Protein AF-A0A0D3KQH5-F1 (afdb_monomer)

Solvent-accessible surface area (backbone atoms only — not comparable to full-atom values): 11806 Å² total; per-residue (Å²): 108,71,68,59,53,52,50,52,51,50,53,52,53,49,37,68,74,67,71,54,71,98,57,67,69,65,76,70,53,76,80,79,70,91,82,74,77,85,66,92,71,79,57,84,46,68,64,61,52,48,53,51,50,53,49,52,54,52,50,53,54,52,50,55,53,49,52,52,52,54,51,52,51,52,50,52,51,52,60,66,69,58,70,75,60,70,65,55,62,55,47,52,54,54,52,49,53,52,50,52,65,49,41,45,71,68,35,33,89,77,53,48,91,54,20,68,62,54,40,49,54,52,40,52,55,54,53,51,50,48,56,52,48,56,52,62,75,42,56,69,78,80,38,66,58,67,60,56,51,51,51,50,51,52,50,52,53,47,54,52,48,50,56,51,49,52,54,51,50,53,52,49,53,53,48,49,64,67,44,48,64,56,54,54,52,52,50,52,52,52,50,52,52,55,51,53,52,56,58,56,69,73,75,116

Radius of gyration: 38.47 Å; Cα contacts (8 Å, |Δi|>4): 25; chains: 1; bounding box: 79×74×103 Å

Foldseek 3Di:
DVVVVVLVVVVVVCCVVVVDDPCVVVVVPPDPPPDDDDPVPVPPPVVVVVVVVVVVVVVVVVVVVVVVVVVVVVVVVVLVVPQDPPVVLVVLVVVLVVVLVCQLVVCCVPPPPCSVVVSVVVSCVSVVVSVVVVCVSVVCVVDVVVVVVVVVVVVVVVVVVVVVVVVVVVVVVVVCVVCVVVVVVVVVVVVVVVVVVVVVVVVD

Sequence (204 aa):
MAAAMVITLAMTYIQQTCGLPGDIWATWAPDRVDGDEPSSRVAFSPLVFLSGLVWTFIGQLLERHFQRLCGAMGACERIHRTPIPTAFTRHCSRFLMVWCNAMPFVLWPIVGTATPLAATFVAWAMLGTEDIGVQVEEPFDVLPLFQYCQGIAATCDGMVKDAHNDHITLSKDLEVERTGPQILVEDMGALEASFNMRNAAQKL

Nearest PDB structures (foldseek):
  6g6w-assembly1_B  TM=4.660E-01  e=4.267E+00  Bos taurus

pLDDT: mean 80.38, std 14.99, range [39.34, 96.06]

InterPro domains:
  IPR044669 Voltage-dependent anion channel-forming protein YneE/VCCN1/2-like [PF25539] (60-155)
  IPR044669 Voltage-dependent anion channel-forming protein YneE/VCCN1/2-like [PTHR33281] (64-167)

Structure (mmCIF, N/CA/C/O backbone):
data_AF-A0A0D3KQH5-F1
#
_entry.id   AF-A0A0D3KQH5-F1
#
loop_
_atom_site.group_PDB
_atom_site.id
_atom_site.type_symbol
_atom_site.label_atom_id
_atom_site.label_alt_id
_atom_site.label_comp_id
_atom_site.label_asym_id
_atom_site.label_entity_id
_atom_site.label_seq_id
_atom_site.pdbx_PDB_ins_code
_atom_site.Cartn_x
_atom_site.Cartn_y
_atom_site.Cartn_z
_atom_site.occupancy
_atom_site.B_iso_or_equiv
_atom_site.auth_seq_id
_atom_site.auth_comp_id
_atom_site.auth_asym_id
_atom_site.auth_atom_id
_atom_site.pdbx_PDB_model_num
ATOM 1 N N . MET A 1 1 ? 34.514 -23.735 -41.587 1.00 53.69 1 MET A N 1
ATOM 2 C CA . MET A 1 1 ? 33.826 -24.806 -40.827 1.00 53.69 1 MET A CA 1
ATOM 3 C C . MET A 1 1 ? 33.725 -24.481 -39.338 1.00 53.69 1 MET A C 1
ATOM 5 O O . MET A 1 1 ? 32.608 -24.436 -38.849 1.00 53.69 1 MET A O 1
ATOM 9 N N . ALA A 1 2 ? 34.818 -24.140 -38.641 1.00 58.25 2 ALA A N 1
ATOM 10 C CA . ALA A 1 2 ? 34.763 -23.747 -37.222 1.00 58.25 2 ALA A CA 1
ATOM 11 C C . ALA A 1 2 ? 33.845 -22.535 -36.936 1.00 58.25 2 ALA A C 1
ATOM 13 O O . ALA A 1 2 ? 33.017 -22.599 -36.039 1.00 58.25 2 ALA A O 1
ATOM 14 N N . ALA A 1 3 ? 33.913 -21.469 -37.747 1.00 57.62 3 ALA A N 1
ATOM 15 C CA . ALA A 1 3 ? 33.052 -20.291 -37.574 1.00 57.62 3 ALA A CA 1
ATOM 16 C C . ALA A 1 3 ? 31.552 -20.603 -37.744 1.00 57.62 3 ALA A C 1
ATOM 18 O O . ALA A 1 3 ? 30.735 -20.135 -36.963 1.00 57.62 3 ALA A O 1
ATOM 19 N N . ALA A 1 4 ? 31.196 -21.451 -38.716 1.00 60.78 4 ALA A N 1
ATOM 20 C CA . ALA A 1 4 ? 29.814 -21.883 -38.923 1.00 60.78 4 ALA A CA 1
ATOM 21 C C . ALA A 1 4 ? 29.301 -22.704 -37.729 1.00 60.78 4 ALA A C 1
ATOM 23 O O . ALA A 1 4 ? 28.201 -22.467 -37.254 1.00 60.78 4 ALA A O 1
ATOM 24 N N . MET A 1 5 ? 30.135 -23.596 -37.185 1.00 70.12 5 MET A N 1
ATOM 25 C CA . MET A 1 5 ? 29.796 -24.417 -36.021 1.00 70.12 5 MET A CA 1
ATOM 26 C C . MET A 1 5 ? 29.601 -23.580 -34.746 1.00 70.12 5 MET A C 1
ATOM 28 O O . MET A 1 5 ? 28.681 -23.848 -33.980 1.00 70.12 5 MET A O 1
ATOM 32 N N . VAL A 1 6 ? 30.409 -22.534 -34.538 1.00 72.94 6 VAL A N 1
ATOM 33 C CA . VAL A 1 6 ? 30.249 -21.601 -33.405 1.00 72.94 6 VAL A CA 1
ATOM 34 C C . VAL A 1 6 ? 28.960 -20.787 -33.530 1.00 72.94 6 VAL A C 1
ATOM 36 O O . VAL A 1 6 ? 28.259 -20.612 -32.538 1.00 72.94 6 VAL A O 1
ATOM 39 N N . ILE A 1 7 ? 28.609 -20.339 -34.739 1.00 69.56 7 ILE A N 1
ATOM 40 C CA . ILE A 1 7 ? 27.359 -19.606 -34.986 1.00 69.56 7 ILE A CA 1
ATOM 41 C C . ILE A 1 7 ? 26.153 -20.512 -34.726 1.00 69.56 7 ILE A C 1
ATOM 43 O O . ILE A 1 7 ? 25.242 -20.106 -34.010 1.00 69.56 7 ILE A O 1
ATOM 47 N N . THR A 1 8 ? 26.158 -21.753 -35.221 1.00 69.12 8 THR A N 1
ATOM 48 C CA . THR A 1 8 ? 25.052 -22.692 -34.978 1.00 69.12 8 THR A CA 1
ATOM 49 C C . THR A 1 8 ? 24.929 -23.047 -33.497 1.00 69.12 8 THR A C 1
ATOM 51 O O . THR A 1 8 ? 23.824 -23.037 -32.973 1.00 69.12 8 THR A O 1
ATOM 54 N N . LEU A 1 9 ? 26.040 -23.282 -32.786 1.00 75.06 9 LEU A N 1
ATOM 55 C CA . LEU A 1 9 ? 26.010 -23.545 -31.341 1.00 75.06 9 LEU A CA 1
ATOM 56 C C . LEU A 1 9 ? 25.510 -22.337 -30.538 1.00 75.06 9 LEU A C 1
ATOM 58 O O . LEU A 1 9 ? 24.742 -22.523 -29.597 1.00 75.06 9 LEU A O 1
ATOM 62 N N . ALA A 1 10 ? 25.887 -21.114 -30.922 1.00 71.38 10 ALA A N 1
ATOM 63 C CA . ALA A 1 10 ? 25.355 -19.899 -30.315 1.00 71.38 10 ALA A CA 1
ATOM 64 C C . ALA A 1 10 ? 23.846 -19.762 -30.578 1.00 71.38 10 ALA A C 1
ATOM 66 O O . ALA A 1 10 ? 23.090 -19.534 -29.636 1.00 71.38 10 ALA A O 1
ATOM 67 N N . MET A 1 11 ? 23.390 -19.978 -31.820 1.00 68.75 11 MET A N 1
ATOM 68 C CA . MET A 1 11 ? 21.962 -19.950 -32.173 1.00 68.75 11 MET A CA 1
ATOM 69 C C . MET A 1 11 ? 21.155 -20.971 -31.368 1.00 68.75 11 MET A C 1
ATOM 71 O O . MET A 1 11 ? 20.129 -20.606 -30.796 1.00 68.75 11 MET A O 1
ATOM 75 N N . THR A 1 12 ? 21.636 -22.213 -31.254 1.00 68.38 12 THR A N 1
ATOM 76 C CA . THR A 1 12 ? 20.960 -23.257 -30.470 1.00 68.38 12 THR A CA 1
ATOM 77 C C . THR A 1 12 ? 20.965 -22.925 -28.976 1.00 68.38 12 THR A C 1
ATOM 79 O O . THR A 1 12 ? 19.937 -23.071 -28.319 1.00 68.38 12 THR A O 1
ATOM 82 N N . TYR A 1 13 ? 22.079 -22.412 -28.437 1.00 74.12 13 TYR A N 1
ATOM 83 C CA . TYR A 1 13 ? 22.188 -22.003 -27.030 1.00 74.12 13 TYR A CA 1
ATOM 84 C C . TYR A 1 13 ? 21.205 -20.877 -26.671 1.00 74.12 13 TYR A C 1
ATOM 86 O O . TYR A 1 13 ? 20.582 -20.899 -25.606 1.00 74.12 13 TYR A O 1
ATOM 94 N N . ILE A 1 14 ? 21.012 -19.925 -27.585 1.00 64.94 14 ILE A N 1
ATOM 95 C CA . ILE A 1 14 ? 20.052 -18.826 -27.442 1.00 64.94 14 ILE A CA 1
ATOM 96 C C . ILE A 1 14 ? 18.615 -19.337 -27.560 1.00 64.94 14 ILE A C 1
ATOM 98 O O . ILE A 1 14 ? 17.785 -19.016 -26.715 1.00 64.94 14 ILE A O 1
ATOM 102 N N . GLN A 1 15 ? 18.315 -20.216 -28.520 1.00 65.94 15 GLN A N 1
ATOM 103 C CA . GLN A 1 15 ? 16.996 -20.857 -28.615 1.00 65.94 15 GLN A CA 1
ATOM 104 C C . GLN A 1 15 ? 16.598 -21.555 -27.307 1.00 65.94 15 GLN A C 1
ATOM 106 O O . GLN A 1 15 ? 15.456 -21.442 -26.859 1.00 65.94 15 GLN A O 1
ATOM 111 N N . GLN A 1 16 ? 17.560 -22.212 -26.658 1.00 69.12 16 GLN A N 1
ATOM 112 C CA . GLN A 1 16 ? 17.343 -22.971 -25.429 1.00 69.12 16 GLN A CA 1
ATOM 113 C C . GLN A 1 16 ? 17.188 -22.090 -24.180 1.00 69.12 16 GLN A C 1
ATOM 115 O O . GLN A 1 16 ? 16.470 -22.466 -23.256 1.00 69.12 16 GLN A O 1
ATOM 120 N N . THR A 1 17 ? 17.809 -20.907 -24.151 1.00 68.88 17 THR A N 1
ATOM 121 C CA . THR A 1 17 ? 17.652 -19.931 -23.054 1.00 68.88 17 THR A CA 1
ATOM 122 C C . THR A 1 17 ? 16.425 -19.038 -23.223 1.00 68.88 17 THR A C 1
ATOM 124 O O . THR A 1 17 ? 15.848 -18.597 -22.229 1.00 68.88 17 THR A O 1
ATOM 127 N N . CYS A 1 18 ? 16.012 -18.773 -24.463 1.00 59.75 18 CYS A N 1
ATOM 128 C CA . CYS A 1 18 ? 14.864 -17.928 -24.781 1.00 59.75 18 CYS A CA 1
ATOM 129 C C . CYS A 1 18 ? 13.532 -18.690 -24.865 1.00 59.75 18 CYS A C 1
ATOM 131 O O . CYS A 1 18 ? 12.489 -18.044 -24.838 1.00 59.75 18 CYS A O 1
ATOM 133 N N . GLY A 1 19 ? 13.548 -20.024 -24.985 1.00 58.16 19 GLY A N 1
ATOM 134 C CA . GLY A 1 19 ? 12.330 -20.833 -25.130 1.00 58.16 19 GLY A CA 1
ATOM 135 C C . GLY A 1 19 ? 11.542 -20.532 -26.412 1.00 58.16 19 GLY A C 1
ATOM 136 O O . GLY A 1 19 ? 10.323 -20.675 -26.434 1.00 58.16 19 GLY A O 1
ATOM 137 N N . LEU A 1 20 ? 12.224 -20.064 -27.460 1.00 57.22 20 LEU A N 1
ATOM 138 C CA . LEU A 1 20 ? 11.605 -19.690 -28.731 1.00 57.22 20 LEU A CA 1
ATOM 139 C C . LEU A 1 20 ? 11.308 -20.943 -29.578 1.00 57.22 20 LEU A C 1
ATOM 141 O O . LEU A 1 20 ? 12.126 -21.869 -29.591 1.00 57.22 20 LEU A O 1
ATOM 145 N N . PRO A 1 21 ? 10.173 -20.988 -30.302 1.00 58.41 21 PRO A N 1
ATOM 146 C CA . PRO A 1 21 ? 9.825 -22.118 -31.160 1.00 58.41 21 PRO A CA 1
ATOM 147 C C . PRO A 1 21 ? 10.865 -22.322 -32.278 1.00 58.41 21 PRO A C 1
ATOM 149 O O . PRO A 1 21 ? 11.623 -21.422 -32.635 1.00 58.41 21 PRO A O 1
ATOM 152 N N . GLY A 1 22 ? 10.980 -23.551 -32.786 1.00 58.41 22 GLY A N 1
ATOM 153 C CA . GLY A 1 22 ? 12.072 -23.985 -33.673 1.00 58.41 22 GLY A CA 1
ATOM 154 C C . GLY A 1 22 ? 12.194 -23.235 -35.010 1.00 58.41 22 GLY A C 1
ATOM 155 O O . GLY A 1 22 ? 13.218 -23.349 -35.681 1.00 58.41 22 GLY A O 1
ATOM 156 N N . ASP A 1 23 ? 11.166 -22.483 -35.391 1.00 58.34 23 ASP A N 1
ATOM 157 C CA . ASP A 1 23 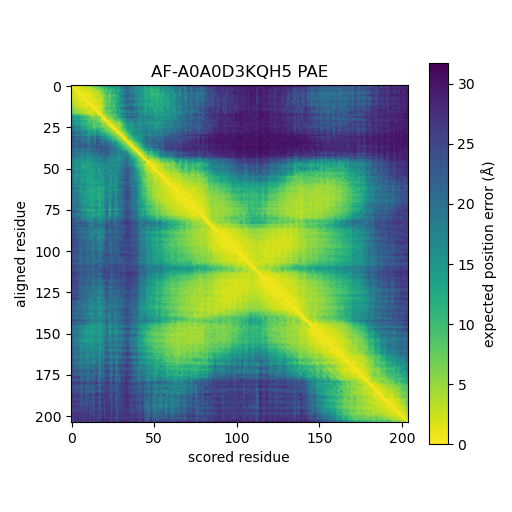? 10.865 -21.995 -36.736 1.00 58.34 23 ASP A CA 1
ATOM 158 C C . ASP A 1 23 ? 11.032 -20.476 -36.931 1.00 58.34 23 ASP A C 1
ATOM 160 O O . ASP A 1 23 ? 10.972 -20.011 -38.067 1.00 58.34 23 ASP A O 1
ATOM 164 N N . ILE A 1 24 ? 11.323 -19.690 -35.885 1.00 57.06 24 ILE A N 1
ATOM 165 C CA . ILE A 1 24 ? 11.429 -18.214 -36.000 1.00 57.06 24 ILE A CA 1
ATOM 166 C C . ILE A 1 24 ? 12.564 -17.722 -36.915 1.00 57.06 24 ILE A C 1
ATOM 168 O O . ILE A 1 24 ? 12.556 -16.580 -37.371 1.00 57.06 24 ILE A O 1
ATOM 172 N N . TRP A 1 25 ? 13.534 -18.579 -37.231 1.00 50.31 25 TRP A N 1
ATOM 173 C CA . TRP A 1 25 ? 14.589 -18.264 -38.199 1.00 50.31 25 TRP A CA 1
ATOM 174 C C . TRP A 1 25 ? 14.120 -18.383 -39.657 1.00 50.31 25 TRP A C 1
ATOM 176 O O . TRP A 1 25 ? 14.769 -17.831 -40.542 1.00 50.31 25 TRP A O 1
ATOM 186 N N . ALA A 1 26 ? 12.995 -19.062 -39.913 1.00 53.47 26 ALA A N 1
ATOM 187 C CA . ALA A 1 26 ? 12.377 -19.122 -41.237 1.00 53.47 26 ALA A CA 1
ATOM 188 C C . ALA A 1 26 ? 11.654 -17.811 -41.593 1.00 53.47 26 ALA A C 1
ATOM 190 O O . ALA A 1 26 ? 11.618 -17.440 -42.761 1.00 53.47 26 ALA A O 1
ATOM 191 N N . THR A 1 27 ? 11.137 -17.078 -40.602 1.00 52.16 27 THR A N 1
ATOM 192 C CA . THR A 1 27 ? 10.458 -15.781 -40.788 1.00 52.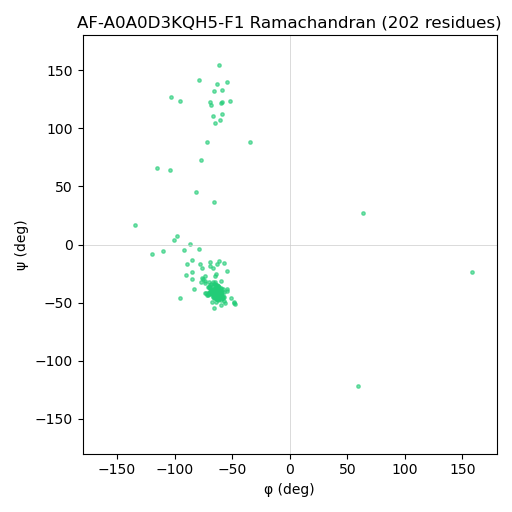16 27 THR A CA 1
ATOM 193 C C . THR A 1 27 ? 11.413 -14.615 -41.051 1.00 52.16 27 THR A C 1
ATOM 195 O O . THR A 1 27 ? 10.988 -13.595 -41.579 1.00 52.16 27 THR A O 1
ATOM 198 N N . TRP A 1 28 ? 12.693 -14.755 -40.697 1.00 47.19 28 TRP A N 1
ATOM 199 C CA . TRP A 1 28 ? 13.752 -13.778 -40.996 1.00 47.19 28 TRP A CA 1
ATOM 200 C C . TRP A 1 28 ? 14.582 -14.146 -42.234 1.00 47.19 28 TRP A C 1
ATOM 202 O O . TRP A 1 28 ? 15.586 -13.491 -42.521 1.00 47.19 28 TRP A O 1
ATOM 212 N N . ALA A 1 29 ? 14.182 -15.183 -42.977 1.00 49.44 29 ALA A N 1
ATOM 213 C CA . ALA A 1 29 ? 14.761 -15.452 -44.282 1.00 49.44 29 ALA A CA 1
ATOM 214 C C . ALA A 1 29 ? 14.326 -14.327 -45.243 1.00 49.44 29 ALA A C 1
ATOM 216 O O . ALA A 1 29 ? 13.125 -14.132 -45.416 1.00 49.44 29 ALA A O 1
ATOM 217 N N . PRO A 1 30 ? 15.259 -13.563 -45.842 1.00 48.53 30 PRO A N 1
ATOM 218 C CA . PRO A 1 30 ? 14.898 -12.519 -46.793 1.00 48.53 30 PRO A CA 1
ATOM 219 C C . PRO A 1 30 ? 14.130 -13.141 -47.965 1.00 48.53 30 PRO A C 1
ATOM 221 O O . PRO A 1 30 ? 14.557 -14.171 -48.494 1.00 48.53 30 PRO A O 1
ATOM 224 N N . ASP A 1 31 ? 13.008 -12.530 -48.357 1.00 52.03 31 ASP A N 1
ATOM 225 C CA . ASP A 1 31 ? 12.215 -12.969 -49.507 1.00 52.03 31 ASP A CA 1
ATOM 226 C C . ASP A 1 31 ? 13.128 -13.107 -50.734 1.00 52.03 31 ASP A C 1
ATOM 228 O O . ASP A 1 31 ? 13.820 -12.161 -51.124 1.00 52.03 31 ASP A O 1
ATOM 232 N N . ARG A 1 32 ? 13.161 -14.303 -51.342 1.00 47.91 32 ARG A N 1
ATOM 233 C CA . ARG A 1 32 ? 13.837 -14.489 -52.630 1.00 47.91 32 ARG A CA 1
ATOM 234 C C . ARG A 1 32 ? 13.081 -13.667 -53.665 1.00 47.91 32 ARG A C 1
ATOM 236 O O . ARG A 1 32 ? 12.017 -14.070 -54.118 1.00 47.91 32 ARG A O 1
ATOM 243 N N . VAL A 1 33 ? 13.649 -12.533 -54.056 1.00 50.81 33 VAL A N 1
ATOM 244 C CA . VAL A 1 33 ? 13.325 -11.917 -55.341 1.00 50.81 33 VAL A CA 1
ATOM 245 C C . VAL A 1 33 ? 13.854 -12.875 -56.407 1.00 50.81 33 VAL A C 1
ATOM 247 O O . VAL A 1 33 ? 15.062 -13.088 -56.512 1.00 50.81 33 VAL A O 1
ATOM 250 N N . ASP A 1 34 ? 12.946 -13.525 -57.130 1.00 46.72 34 ASP A N 1
ATOM 251 C CA . ASP A 1 34 ? 13.286 -14.439 -58.216 1.00 46.72 34 ASP A CA 1
ATOM 252 C C . ASP A 1 34 ? 14.055 -13.670 -59.304 1.00 46.72 34 ASP A C 1
ATOM 254 O O . ASP A 1 34 ? 13.470 -12.865 -60.029 1.00 46.72 34 ASP A O 1
ATOM 258 N N . GLY A 1 35 ? 15.370 -13.893 -59.422 1.00 52.31 35 GLY A N 1
ATOM 259 C CA . GLY A 1 35 ? 16.129 -13.377 -60.565 1.00 52.31 35 GLY A CA 1
ATOM 260 C C . GLY A 1 35 ? 17.643 -13.218 -60.430 1.00 52.31 35 GLY A C 1
ATOM 261 O O . GLY A 1 35 ? 18.303 -13.262 -61.462 1.00 52.31 35 GLY A O 1
ATOM 262 N N . ASP A 1 36 ? 18.218 -13.081 -59.231 1.00 39.34 36 ASP A N 1
ATOM 263 C CA . ASP A 1 36 ? 19.659 -12.796 -59.105 1.00 39.34 36 ASP A CA 1
ATOM 264 C C . ASP A 1 36 ? 20.503 -14.023 -58.715 1.00 39.34 36 ASP A C 1
ATOM 266 O O . ASP A 1 36 ? 20.254 -14.723 -57.730 1.00 39.34 36 ASP A O 1
ATOM 270 N N . GLU A 1 37 ? 21.537 -14.266 -59.522 1.00 51.81 37 GLU A N 1
ATOM 271 C CA . GLU A 1 37 ? 22.590 -15.267 -59.337 1.00 51.81 37 GLU A CA 1
ATOM 272 C C . GLU A 1 37 ? 23.273 -15.086 -57.961 1.00 51.81 37 GLU A C 1
ATOM 274 O O . GLU A 1 37 ? 23.499 -13.948 -57.534 1.00 51.81 37 GLU A O 1
ATOM 279 N N . PRO A 1 38 ? 23.604 -16.166 -57.220 1.00 43.44 38 PRO A N 1
ATOM 280 C CA . PRO A 1 38 ? 24.038 -16.066 -55.831 1.00 43.44 38 PRO A CA 1
ATOM 281 C C . PRO A 1 38 ? 25.444 -15.467 -55.743 1.00 43.44 38 PRO A C 1
ATOM 283 O O . PRO A 1 38 ? 26.451 -16.174 -55.682 1.00 43.44 38 PRO A O 1
ATOM 286 N N . SER A 1 39 ? 25.515 -14.138 -55.674 1.00 43.03 39 SER A N 1
ATOM 287 C CA . SER A 1 39 ? 26.707 -13.439 -55.217 1.00 43.03 39 SER A CA 1
ATOM 288 C C . SER A 1 39 ? 26.999 -13.922 -53.800 1.00 43.03 39 SER A C 1
ATOM 290 O O . SER A 1 39 ? 26.238 -13.682 -52.859 1.00 43.03 39 SER A O 1
ATOM 292 N N . SER A 1 40 ? 28.108 -14.644 -53.654 1.00 46.84 40 SER A N 1
ATOM 293 C CA . SER A 1 40 ? 28.623 -15.293 -52.444 1.00 46.84 40 SER A CA 1
ATOM 294 C C . SER A 1 40 ? 29.044 -14.304 -51.338 1.00 46.84 40 SER A C 1
ATOM 296 O O . SER A 1 40 ? 30.045 -14.506 -50.649 1.00 46.84 40 SER A O 1
ATOM 298 N N . ARG A 1 41 ? 28.313 -13.196 -51.192 1.00 44.84 41 ARG A N 1
ATOM 299 C CA . ARG A 1 41 ? 28.555 -12.091 -50.261 1.00 44.84 41 ARG A CA 1
ATOM 300 C C . ARG A 1 41 ? 27.301 -11.625 -49.518 1.00 44.84 41 ARG A C 1
ATOM 302 O O . ARG A 1 41 ? 27.369 -10.610 -48.842 1.00 44.84 41 ARG A O 1
ATOM 309 N N . VAL A 1 42 ? 26.224 -12.411 -49.487 1.00 50.69 42 VAL A N 1
ATOM 310 C CA . VAL A 1 42 ? 25.355 -12.452 -48.289 1.00 50.69 42 VAL A CA 1
ATOM 311 C C . VAL A 1 42 ? 25.977 -13.389 -47.252 1.00 50.69 42 VAL A C 1
ATOM 313 O O . VAL A 1 42 ? 25.349 -14.276 -46.680 1.00 50.69 42 VAL A O 1
ATOM 316 N N . ALA A 1 43 ? 27.287 -13.235 -47.054 1.00 48.47 43 ALA A N 1
ATOM 317 C CA . ALA A 1 43 ? 27.958 -13.832 -45.927 1.00 48.47 43 ALA A CA 1
ATOM 318 C C . ALA A 1 43 ? 27.285 -13.241 -44.693 1.00 48.47 43 ALA A C 1
ATOM 320 O O . ALA A 1 43 ? 27.261 -12.020 -44.542 1.00 48.47 43 ALA A O 1
ATOM 321 N N . PHE A 1 44 ? 26.728 -14.120 -43.859 1.00 51.88 44 PHE A N 1
ATOM 322 C CA . PHE A 1 44 ? 26.515 -13.918 -42.432 1.00 51.88 44 PHE A CA 1
ATOM 323 C C . PHE A 1 44 ? 27.674 -13.084 -41.880 1.00 51.88 44 PHE A C 1
ATOM 325 O O . PHE A 1 44 ? 28.715 -13.619 -41.497 1.00 51.88 44 PHE A O 1
ATOM 332 N N . SER A 1 45 ? 27.544 -11.760 -41.920 1.00 53.94 45 SER A N 1
ATOM 333 C CA . SER A 1 45 ? 28.559 -10.893 -41.360 1.00 53.94 45 SER A CA 1
ATOM 334 C C . SER A 1 45 ? 28.456 -11.111 -39.858 1.00 53.94 45 SER A C 1
ATOM 336 O O . SER A 1 45 ? 27.365 -10.920 -39.306 1.00 53.94 45 SER A O 1
ATOM 338 N N . PRO A 1 46 ? 29.536 -11.530 -39.176 1.00 59.75 46 PRO A N 1
ATOM 339 C CA . PRO A 1 46 ? 29.495 -11.758 -37.739 1.00 59.75 46 PRO A CA 1
ATOM 340 C C . PRO A 1 46 ? 28.997 -10.524 -36.974 1.0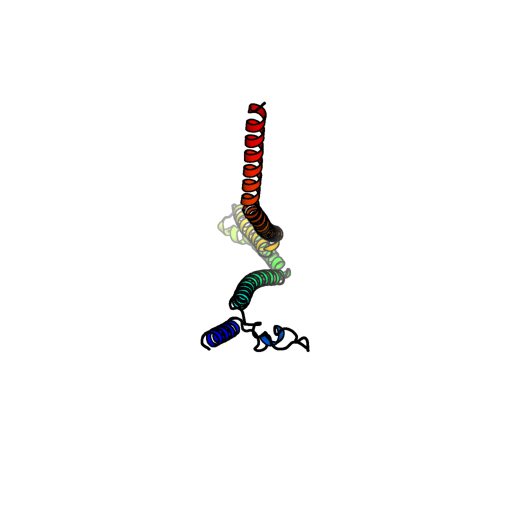0 59.75 46 PRO A C 1
ATOM 342 O O . PRO A 1 46 ? 28.436 -10.687 -35.901 1.00 59.75 46 PRO A O 1
ATOM 345 N N . LEU A 1 47 ? 29.111 -9.319 -37.552 1.00 58.03 47 LEU A N 1
ATOM 346 C CA . LEU A 1 47 ? 28.567 -8.071 -37.010 1.00 58.03 47 LEU A CA 1
ATOM 347 C C . LEU A 1 47 ? 27.035 -7.982 -37.058 1.00 58.03 47 LEU A C 1
ATOM 349 O O . LEU A 1 47 ? 26.444 -7.543 -36.079 1.00 58.03 47 LEU A O 1
ATOM 353 N N . VAL A 1 48 ? 26.387 -8.428 -38.142 1.00 66.50 48 VAL A N 1
ATOM 354 C CA . VAL A 1 48 ? 24.910 -8.443 -38.249 1.00 66.50 48 VAL A CA 1
ATOM 355 C C . VAL A 1 48 ? 24.324 -9.483 -37.296 1.00 66.50 48 VAL A C 1
ATOM 357 O O . VAL A 1 48 ? 23.304 -9.261 -36.640 1.00 66.50 48 VAL A O 1
ATOM 360 N N . PHE A 1 49 ? 25.023 -10.610 -37.162 1.00 68.56 49 PHE A N 1
ATOM 361 C CA . PHE A 1 49 ? 24.671 -11.633 -36.191 1.00 68.56 49 PHE A CA 1
ATOM 362 C C . PHE A 1 49 ? 24.863 -11.124 -34.752 1.00 68.56 49 PHE A C 1
ATOM 364 O O . PHE A 1 49 ? 23.945 -11.243 -33.944 1.00 68.56 49 PHE A O 1
ATOM 371 N N . LEU A 1 50 ? 25.986 -10.458 -34.444 1.00 67.94 50 LEU A N 1
ATOM 372 C CA . LEU A 1 50 ? 26.212 -9.823 -33.139 1.00 67.94 50 LEU A CA 1
ATOM 373 C C . LEU A 1 50 ? 25.154 -8.761 -32.818 1.00 67.94 50 LEU A C 1
ATOM 375 O O . LEU A 1 50 ? 24.661 -8.737 -31.693 1.00 67.94 50 LEU A O 1
ATOM 379 N N . SER A 1 51 ? 24.767 -7.919 -33.783 1.00 72.00 51 SER A N 1
ATOM 380 C CA . SER A 1 51 ? 23.712 -6.922 -33.568 1.00 72.00 51 SER A CA 1
ATOM 381 C C . SER A 1 51 ? 22.359 -7.570 -33.272 1.00 72.00 51 SER A C 1
ATOM 383 O O . SER A 1 51 ? 21.638 -7.098 -32.396 1.00 72.00 51 SER A O 1
ATOM 385 N N . GLY A 1 52 ? 22.043 -8.692 -33.930 1.00 75.62 52 GLY A N 1
ATOM 386 C CA . GLY A 1 52 ? 20.841 -9.473 -33.639 1.00 75.62 52 GLY A CA 1
ATOM 387 C C . GLY A 1 52 ? 20.868 -10.088 -32.237 1.00 75.62 52 GLY A C 1
ATOM 388 O O . GLY A 1 52 ? 19.880 -10.003 -31.509 1.00 75.62 52 GLY A O 1
ATOM 389 N N . LEU A 1 53 ? 22.013 -10.636 -31.812 1.00 74.81 53 LEU A N 1
ATOM 390 C CA . LEU A 1 53 ? 22.168 -11.200 -30.466 1.00 74.81 53 LEU A CA 1
ATOM 391 C C . LEU A 1 53 ? 22.010 -10.147 -29.372 1.00 74.81 53 LEU A C 1
ATOM 393 O O . LEU A 1 53 ? 21.274 -10.361 -28.409 1.00 74.81 53 LEU A O 1
ATOM 397 N N . VAL A 1 54 ? 22.651 -8.993 -29.545 1.00 79.94 54 VAL A N 1
ATOM 398 C CA . VAL A 1 54 ? 22.536 -7.869 -28.611 1.00 79.94 54 VAL A CA 1
ATOM 399 C C . VAL A 1 54 ? 21.082 -7.396 -28.518 1.00 79.94 54 VAL A C 1
ATOM 401 O O . VAL A 1 54 ? 20.574 -7.217 -27.412 1.00 79.94 54 VAL A O 1
ATOM 404 N N . TRP A 1 55 ? 20.377 -7.292 -29.649 1.00 75.62 55 TRP A N 1
ATOM 405 C CA . TRP A 1 55 ? 18.960 -6.922 -29.673 1.00 75.62 55 TRP A CA 1
ATOM 406 C C . TRP A 1 55 ? 18.074 -7.924 -28.925 1.00 75.62 55 TRP A C 1
ATOM 408 O O . TRP A 1 55 ? 17.257 -7.528 -28.094 1.00 75.62 55 TRP A O 1
ATOM 418 N N . THR A 1 56 ? 18.268 -9.228 -29.154 1.00 78.94 56 THR A N 1
ATOM 419 C CA . THR A 1 56 ? 17.506 -10.264 -28.434 1.00 78.94 56 THR A CA 1
ATOM 420 C C . THR A 1 56 ? 17.773 -10.236 -26.930 1.00 78.94 56 THR A C 1
ATOM 422 O O . THR A 1 56 ? 16.831 -10.332 -26.145 1.00 78.94 56 THR A O 1
ATOM 425 N N . PHE A 1 57 ? 19.025 -10.031 -26.513 1.00 81.50 57 PHE A N 1
ATOM 426 C CA . PHE A 1 57 ? 19.391 -9.953 -25.100 1.00 81.50 57 PHE A CA 1
ATOM 427 C C . PHE A 1 57 ? 18.758 -8.737 -24.406 1.00 81.50 57 PHE A C 1
ATOM 429 O O . PHE A 1 57 ? 18.185 -8.864 -23.322 1.00 81.50 57 PHE A O 1
ATOM 436 N N . ILE A 1 58 ? 18.793 -7.569 -25.053 1.00 83.56 58 ILE A N 1
ATOM 437 C CA . ILE A 1 58 ? 18.146 -6.346 -24.554 1.00 83.56 58 ILE A CA 1
ATOM 438 C C . ILE A 1 58 ? 16.624 -6.525 -24.486 1.00 83.56 58 ILE A C 1
ATOM 440 O O . ILE A 1 58 ? 16.009 -6.164 -23.481 1.00 83.56 58 ILE A O 1
ATOM 444 N N . GLY A 1 59 ? 16.019 -7.145 -25.504 1.00 86.06 59 GLY A N 1
ATOM 445 C CA . GLY A 1 59 ? 14.586 -7.443 -25.526 1.00 86.06 59 GLY A CA 1
ATOM 446 C C . GLY A 1 59 ? 14.152 -8.338 -24.363 1.00 86.06 59 GLY A C 1
ATOM 447 O O . GLY A 1 59 ? 13.156 -8.056 -23.699 1.00 86.06 59 GLY A O 1
ATOM 448 N N . GLN A 1 60 ? 14.939 -9.367 -24.039 1.00 83.69 60 GLN A N 1
ATOM 449 C CA . GLN A 1 60 ? 14.666 -10.221 -22.881 1.00 83.69 60 GLN A CA 1
ATOM 450 C C . GLN A 1 60 ? 14.771 -9.482 -21.549 1.00 83.69 60 GLN A C 1
ATOM 452 O O . GLN A 1 60 ? 14.013 -9.778 -20.623 1.00 83.69 60 GLN A O 1
ATOM 457 N N . LEU A 1 61 ? 15.727 -8.562 -21.417 1.00 87.56 61 LEU A N 1
ATOM 458 C CA . LEU A 1 61 ? 15.874 -7.780 -20.196 1.00 87.56 61 LEU A CA 1
ATOM 459 C C . LEU A 1 61 ? 14.658 -6.868 -19.994 1.00 87.56 61 LEU A C 1
ATOM 461 O O . LEU A 1 61 ? 14.079 -6.858 -18.907 1.00 87.56 61 LEU A O 1
ATOM 465 N N . LEU A 1 62 ? 14.236 -6.170 -21.050 1.00 88.94 62 LEU A N 1
ATOM 466 C CA . LEU A 1 62 ? 13.066 -5.294 -21.022 1.00 88.94 62 LEU A CA 1
ATOM 467 C C . LEU A 1 62 ? 11.789 -6.064 -20.662 1.00 88.94 62 LEU A C 1
ATOM 469 O O . LEU A 1 62 ? 11.066 -5.652 -19.754 1.00 88.94 62 LEU A O 1
ATOM 473 N N . GLU A 1 63 ? 11.556 -7.209 -21.307 1.00 91.62 63 GLU A N 1
ATOM 474 C CA . GLU A 1 63 ? 10.389 -8.055 -21.044 1.00 91.62 63 GLU A CA 1
ATOM 475 C C . GLU A 1 63 ? 10.338 -8.503 -19.575 1.00 91.62 63 GLU A C 1
ATOM 477 O O . GLU A 1 63 ? 9.290 -8.437 -18.938 1.00 91.62 63 GLU A O 1
ATOM 482 N N . ARG A 1 64 ? 11.482 -8.860 -18.970 1.00 89.38 64 ARG A N 1
ATOM 483 C CA . ARG A 1 64 ? 11.538 -9.207 -17.536 1.00 89.38 64 ARG A CA 1
ATOM 484 C C . ARG A 1 64 ? 11.130 -8.041 -16.635 1.00 89.38 64 ARG A C 1
ATOM 486 O O . ARG A 1 64 ? 10.463 -8.260 -15.623 1.00 89.38 64 ARG A O 1
ATOM 493 N N . HIS A 1 65 ? 11.547 -6.815 -16.950 1.00 88.94 65 HIS A N 1
ATOM 494 C CA . HIS A 1 65 ? 11.155 -5.631 -16.178 1.00 88.94 65 HIS A CA 1
ATOM 495 C C . HIS A 1 65 ? 9.668 -5.313 -16.352 1.00 88.94 65 HIS A C 1
ATOM 497 O O . HIS A 1 65 ? 8.986 -5.026 -15.365 1.00 88.94 65 HIS A O 1
ATOM 503 N N . PHE A 1 66 ? 9.154 -5.440 -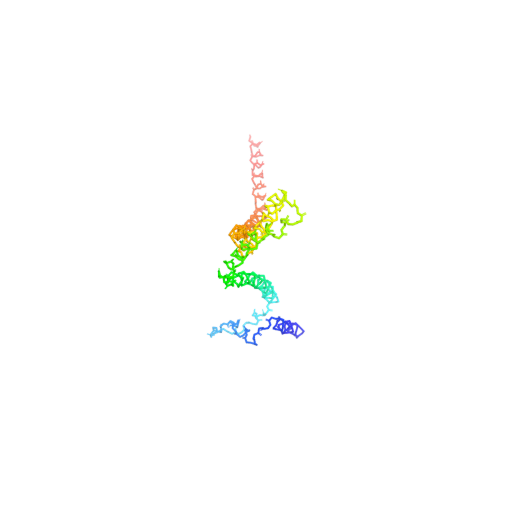17.574 1.00 92.25 66 PHE A N 1
ATOM 504 C CA . PHE A 1 66 ? 7.743 -5.233 -17.874 1.00 92.25 66 PHE A CA 1
ATOM 505 C C . PHE A 1 66 ? 6.850 -6.266 -17.174 1.00 92.25 66 PHE A C 1
ATOM 507 O O . PHE A 1 66 ? 5.896 -5.896 -16.492 1.00 92.25 66 PHE A O 1
ATOM 514 N N . GLN A 1 67 ? 7.218 -7.549 -17.214 1.00 94.50 67 GLN A N 1
ATOM 515 C CA . GLN A 1 67 ? 6.516 -8.614 -16.491 1.00 94.50 67 GLN A CA 1
ATOM 516 C C . GLN A 1 67 ? 6.462 -8.362 -14.981 1.00 94.50 67 GLN A C 1
ATOM 518 O O . GLN A 1 67 ? 5.434 -8.614 -14.354 1.00 94.50 67 GLN A O 1
ATOM 523 N N . ARG A 1 68 ? 7.535 -7.828 -14.382 1.00 92.31 68 ARG A N 1
ATOM 524 C CA . ARG A 1 68 ? 7.541 -7.446 -12.958 1.00 92.31 68 ARG A CA 1
ATOM 525 C C . ARG A 1 68 ? 6.565 -6.308 -12.669 1.00 92.31 68 ARG A C 1
ATOM 527 O O . ARG A 1 68 ? 5.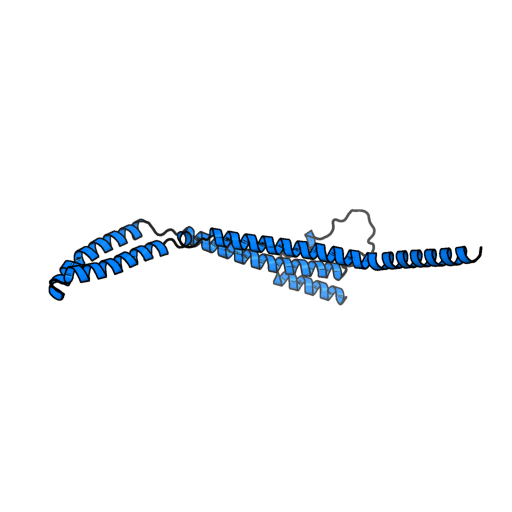853 -6.376 -11.668 1.00 92.31 68 ARG A O 1
ATOM 534 N N . LEU A 1 69 ? 6.503 -5.301 -13.540 1.00 90.88 69 LEU A N 1
ATOM 535 C CA . LEU A 1 69 ? 5.554 -4.194 -13.414 1.00 90.88 69 LEU A CA 1
ATOM 536 C C . LEU A 1 69 ? 4.107 -4.689 -13.543 1.00 90.88 69 LEU A C 1
ATOM 538 O O . LEU A 1 69 ? 3.283 -4.412 -12.672 1.00 90.88 69 LEU A O 1
ATOM 542 N N . CYS A 1 70 ? 3.806 -5.476 -14.577 1.00 93.06 70 CYS A N 1
ATOM 543 C CA . CYS A 1 70 ? 2.488 -6.081 -14.774 1.00 93.06 70 CYS A CA 1
ATOM 544 C C . CYS A 1 70 ? 2.094 -7.005 -13.616 1.00 93.06 70 CYS A C 1
ATOM 546 O O . CYS A 1 70 ? 0.950 -6.968 -13.169 1.00 93.06 70 CYS A O 1
ATOM 548 N N . GLY A 1 71 ? 3.039 -7.787 -13.087 1.00 94.81 71 GLY A N 1
ATOM 549 C CA . GLY A 1 71 ? 2.821 -8.634 -11.917 1.00 94.81 71 GLY A CA 1
ATOM 550 C C . GLY A 1 71 ? 2.457 -7.831 -10.666 1.00 94.81 71 GLY A C 1
ATOM 551 O O . GLY A 1 71 ? 1.514 -8.191 -9.962 1.00 94.81 71 GLY A O 1
ATOM 552 N N . ALA A 1 72 ? 3.146 -6.714 -10.416 1.00 90.81 72 ALA A N 1
ATOM 553 C CA . ALA A 1 72 ? 2.823 -5.814 -9.309 1.00 90.81 72 ALA A CA 1
ATOM 554 C C . ALA A 1 72 ? 1.449 -5.144 -9.492 1.00 90.81 72 ALA A C 1
ATOM 556 O O . ALA A 1 72 ? 0.649 -5.131 -8.558 1.00 90.81 72 ALA A O 1
ATOM 557 N N . MET A 1 73 ? 1.129 -4.662 -10.700 1.00 90.62 73 MET A N 1
ATOM 558 C CA . MET A 1 73 ? -0.188 -4.083 -11.004 1.00 90.62 73 MET A CA 1
ATOM 559 C C . MET A 1 73 ? -1.322 -5.098 -10.812 1.00 90.62 73 MET A C 1
ATOM 561 O O . MET A 1 73 ? -2.323 -4.782 -10.171 1.00 90.62 73 MET A O 1
ATOM 565 N N . GLY A 1 74 ? -1.150 -6.332 -11.295 1.00 92.12 74 GLY A N 1
ATOM 566 C CA . GLY A 1 74 ? -2.128 -7.405 -11.102 1.00 92.12 74 GLY A CA 1
ATOM 567 C C . GLY A 1 74 ? -2.283 -7.816 -9.634 1.00 92.12 74 GLY A C 1
ATOM 568 O O . GLY A 1 74 ? -3.381 -8.159 -9.195 1.00 92.12 74 GLY A O 1
ATOM 569 N N . ALA A 1 75 ? -1.212 -7.741 -8.836 1.00 90.56 75 ALA A N 1
ATOM 570 C CA . ALA A 1 75 ? -1.300 -7.938 -7.392 1.00 90.56 75 ALA A CA 1
ATOM 571 C C . ALA A 1 75 ? -2.144 -6.839 -6.725 1.00 90.56 75 ALA A C 1
ATOM 573 O O . ALA A 1 75 ? -3.037 -7.165 -5.942 1.00 90.56 75 ALA A O 1
ATOM 574 N N . CYS A 1 76 ? -1.930 -5.568 -7.080 1.00 88.38 76 CYS A N 1
ATOM 575 C CA . CYS A 1 76 ? -2.734 -4.449 -6.580 1.00 88.38 76 CYS A CA 1
ATOM 576 C C . CYS A 1 76 ? -4.210 -4.565 -6.991 1.00 88.38 76 CYS A C 1
ATOM 578 O O . CYS A 1 76 ? -5.092 -4.382 -6.155 1.00 88.38 76 CYS A O 1
ATOM 580 N N . GLU A 1 77 ? -4.493 -4.945 -8.240 1.00 89.62 77 GLU A N 1
ATOM 581 C CA . GLU A 1 77 ? -5.861 -5.164 -8.730 1.00 89.62 77 GLU A CA 1
ATOM 582 C C . GLU A 1 77 ? -6.569 -6.284 -7.954 1.00 89.62 77 GLU A C 1
ATOM 584 O O . GLU A 1 77 ? -7.743 -6.150 -7.609 1.00 89.62 77 GLU A O 1
ATOM 589 N N . ARG A 1 78 ? -5.862 -7.374 -7.625 1.00 91.12 78 ARG A N 1
ATOM 590 C CA . ARG A 1 78 ? -6.409 -8.462 -6.798 1.00 91.12 78 ARG A CA 1
ATOM 591 C C . ARG A 1 78 ? -6.736 -8.011 -5.379 1.00 91.12 78 ARG A C 1
ATOM 593 O O . ARG A 1 78 ? -7.807 -8.363 -4.902 1.00 91.12 78 ARG A O 1
ATOM 600 N N . ILE A 1 79 ? -5.851 -7.248 -4.732 1.00 88.19 79 ILE A N 1
ATOM 601 C CA . ILE A 1 79 ? -6.095 -6.707 -3.382 1.00 88.19 79 ILE A CA 1
ATOM 602 C C . ILE A 1 79 ? -7.304 -5.763 -3.414 1.00 88.19 79 ILE A C 1
ATOM 604 O O . ILE A 1 79 ? -8.173 -5.839 -2.552 1.00 88.19 79 ILE A O 1
ATOM 608 N N . HIS A 1 80 ? -7.406 -4.923 -4.445 1.00 86.12 80 HIS A N 1
ATOM 609 C CA . HIS A 1 80 ? -8.535 -4.009 -4.601 1.00 86.12 80 HIS A CA 1
ATOM 610 C C . HIS A 1 80 ? -9.859 -4.737 -4.906 1.00 86.12 80 HIS A C 1
ATOM 612 O O . HIS A 1 80 ? -10.921 -4.326 -4.447 1.00 86.12 80 HIS A O 1
ATOM 618 N N . ARG A 1 81 ? -9.809 -5.854 -5.644 1.00 84.81 81 ARG A N 1
ATOM 619 C CA . ARG A 1 81 ? -10.982 -6.685 -5.974 1.00 84.81 81 ARG A CA 1
ATOM 620 C C . ARG A 1 81 ? -11.448 -7.613 -4.858 1.00 84.81 81 ARG A C 1
ATOM 622 O O . ARG A 1 81 ? -12.468 -8.277 -5.042 1.00 84.81 81 ARG A O 1
ATOM 629 N N . THR A 1 82 ? -10.755 -7.672 -3.726 1.00 86.75 82 THR A N 1
ATOM 630 C CA . THR A 1 82 ? -11.204 -8.416 -2.542 1.00 86.75 82 THR A CA 1
ATOM 631 C C . THR A 1 82 ? -11.743 -7.466 -1.470 1.00 86.75 82 THR A C 1
ATOM 633 O O . THR A 1 82 ? -11.142 -7.387 -0.399 1.00 86.75 82 THR A O 1
ATOM 636 N N . PRO A 1 83 ? -12.849 -6.729 -1.712 1.00 80.56 83 PRO A N 1
ATOM 637 C CA . PRO A 1 83 ? -13.428 -5.902 -0.668 1.00 80.56 83 PRO A CA 1
ATOM 638 C C . PRO A 1 83 ? -13.966 -6.806 0.444 1.00 80.56 83 PRO A C 1
ATOM 640 O O . PRO A 1 83 ? -14.679 -7.784 0.188 1.00 80.56 83 PRO A O 1
ATOM 643 N N . ILE A 1 84 ? -13.624 -6.480 1.689 1.00 85.25 84 ILE A N 1
ATOM 644 C CA . ILE A 1 84 ? -14.183 -7.153 2.860 1.00 85.25 84 ILE A CA 1
ATOM 645 C C . ILE A 1 84 ? -15.697 -6.888 2.878 1.00 85.25 84 ILE A C 1
ATOM 647 O O . ILE A 1 84 ? -16.143 -5.774 2.586 1.00 85.25 84 ILE A O 1
ATOM 651 N N . PRO A 1 85 ? -16.536 -7.891 3.190 1.00 87.88 85 PRO A N 1
ATOM 652 C CA . PRO A 1 85 ? -17.972 -7.680 3.245 1.00 87.88 85 PRO A CA 1
ATOM 653 C C . PRO A 1 85 ? -18.3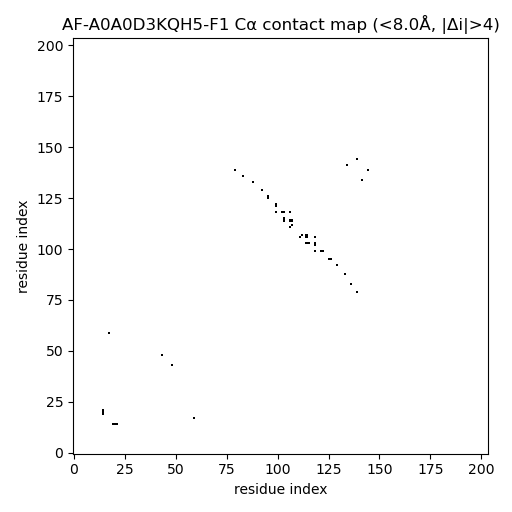27 -6.596 4.267 1.00 87.88 85 PRO A C 1
ATOM 655 O O . PRO A 1 85 ? -18.096 -6.764 5.460 1.00 87.88 85 PRO A O 1
ATOM 658 N N . THR A 1 86 ? -19.015 -5.540 3.832 1.00 84.31 86 THR A N 1
ATOM 659 C CA . THR A 1 86 ? -19.464 -4.424 4.697 1.00 84.31 86 THR A CA 1
ATOM 660 C C . THR A 1 86 ? -20.339 -4.856 5.883 1.00 84.31 86 THR A C 1
ATOM 662 O O . THR A 1 86 ? -20.601 -4.084 6.806 1.00 84.31 86 THR A O 1
ATOM 665 N N . ALA A 1 87 ? -20.874 -6.078 5.863 1.00 91.50 87 ALA A N 1
ATOM 666 C CA . ALA A 1 87 ? -21.584 -6.662 6.994 1.00 91.50 87 ALA A CA 1
ATOM 667 C C . ALA A 1 87 ? -20.649 -6.981 8.174 1.00 91.50 87 ALA A C 1
ATOM 669 O O . ALA A 1 87 ? -21.070 -6.822 9.317 1.00 91.50 87 ALA A O 1
ATOM 670 N N . PHE A 1 88 ? -19.403 -7.385 7.907 1.00 90.94 88 PHE A N 1
ATOM 671 C CA . PHE A 1 88 ? -18.411 -7.714 8.931 1.00 90.94 88 PHE A CA 1
ATOM 672 C C . PHE A 1 88 ? -18.027 -6.473 9.743 1.00 90.94 88 PHE A C 1
ATOM 674 O O . PHE A 1 88 ? -18.238 -6.452 10.956 1.00 90.94 88 PHE A O 1
ATOM 681 N N . THR A 1 89 ? -17.602 -5.405 9.067 1.00 90.50 89 THR A N 1
ATOM 682 C CA . THR A 1 89 ? -17.227 -4.125 9.687 1.00 90.50 89 THR A CA 1
ATOM 683 C C . THR A 1 89 ? -18.383 -3.550 10.518 1.00 90.50 89 THR A C 1
ATOM 685 O O . THR A 1 89 ? -18.227 -3.214 11.691 1.00 90.50 89 THR A O 1
ATOM 688 N N . ARG A 1 90 ? -19.614 -3.568 9.977 1.00 92.56 90 ARG A N 1
ATOM 689 C CA . ARG A 1 90 ? -20.817 -3.130 10.714 1.00 92.56 90 ARG A CA 1
ATOM 690 C C . ARG A 1 90 ? -21.150 -4.007 11.920 1.00 92.56 90 ARG A C 1
ATOM 692 O O . ARG A 1 90 ? -21.704 -3.505 12.899 1.00 92.56 90 ARG A O 1
ATOM 699 N N . HIS A 1 91 ? -20.882 -5.310 11.853 1.00 95.06 91 HIS A N 1
ATOM 700 C CA . HIS A 1 91 ? -21.109 -6.213 12.978 1.00 95.06 91 HIS A CA 1
ATOM 701 C C . HIS A 1 91 ? -20.095 -5.969 14.100 1.00 95.06 91 HIS A C 1
ATOM 703 O O . HIS A 1 91 ? -20.501 -5.884 15.259 1.00 95.06 91 HIS A O 1
ATOM 709 N N . CYS A 1 92 ? -18.820 -5.774 13.751 1.00 93.38 92 CYS A N 1
ATOM 710 C CA . CYS A 1 92 ? -17.751 -5.441 14.691 1.00 93.38 92 CYS A CA 1
ATOM 711 C C . CYS A 1 92 ? -18.078 -4.170 15.492 1.00 93.38 92 CYS A C 1
ATOM 713 O O . CYS A 1 92 ? -18.100 -4.203 16.723 1.00 93.38 92 CYS A O 1
ATOM 715 N N . SER A 1 93 ? -18.471 -3.096 14.800 1.00 93.94 93 SER A N 1
ATOM 716 C CA . SER A 1 93 ? -18.837 -1.816 15.421 1.00 93.94 93 SER A CA 1
ATOM 717 C C . SER A 1 93 ? -19.992 -1.946 16.427 1.00 93.94 93 SER A C 1
ATOM 719 O O . SER A 1 93 ? -19.927 -1.487 17.570 1.00 93.94 93 SER A O 1
ATOM 721 N N . ARG A 1 94 ? -21.056 -2.673 16.046 1.00 95.75 94 ARG A N 1
ATOM 722 C CA . ARG A 1 94 ? -22.212 -2.932 16.926 1.00 95.75 94 ARG A CA 1
ATOM 723 C C . ARG A 1 94 ? -21.829 -3.773 18.141 1.00 95.75 94 ARG A C 1
ATOM 725 O O . ARG A 1 94 ? -22.299 -3.496 19.243 1.00 95.75 94 ARG A O 1
ATOM 732 N N . PHE A 1 95 ? -20.993 -4.790 17.946 1.00 95.81 95 PHE A N 1
ATOM 733 C CA . PHE A 1 95 ? -20.491 -5.623 19.034 1.00 95.81 95 PHE A CA 1
ATOM 734 C C . PHE A 1 95 ? -19.654 -4.802 20.026 1.00 95.81 95 PHE A C 1
ATOM 736 O O . PHE A 1 95 ? -19.882 -4.888 21.233 1.00 95.81 95 PHE A O 1
ATOM 743 N N . LEU A 1 96 ? -18.765 -3.937 19.531 1.00 95.38 96 LEU A N 1
ATOM 744 C CA . LEU A 1 96 ? -17.964 -3.029 20.354 1.00 95.38 96 LEU A CA 1
ATOM 745 C C . LEU A 1 96 ? -18.811 -2.026 21.138 1.00 95.38 96 LEU A C 1
ATOM 747 O O . LEU A 1 96 ? -18.534 -1.796 22.315 1.00 95.38 96 LEU A O 1
ATOM 751 N N . MET A 1 97 ? -19.874 -1.478 20.540 1.00 94.62 97 MET A N 1
ATOM 752 C CA . MET A 1 97 ? -20.825 -0.631 21.269 1.00 94.62 97 MET A CA 1
ATOM 753 C C . MET A 1 97 ? -21.461 -1.380 22.441 1.00 94.62 97 MET A C 1
ATOM 755 O O . MET A 1 97 ? -21.526 -0.842 23.547 1.00 94.62 97 MET A O 1
ATOM 759 N N . VAL A 1 98 ? -21.913 -2.620 22.230 1.00 96.06 98 VAL A N 1
ATOM 760 C CA . VAL A 1 98 ? -22.493 -3.441 23.305 1.00 96.06 98 VAL A CA 1
ATOM 761 C C . VAL A 1 98 ? -21.447 -3.737 24.382 1.00 96.06 98 VAL A C 1
ATOM 763 O O . VAL A 1 98 ? -21.739 -3.595 25.568 1.00 96.06 98 VAL A O 1
ATOM 766 N N . TRP A 1 99 ? -20.216 -4.067 23.986 1.00 95.31 99 TRP A N 1
ATOM 767 C CA . TRP A 1 99 ? -19.109 -4.323 24.908 1.00 95.31 99 TRP A CA 1
ATOM 768 C C . TRP A 1 99 ? -18.760 -3.100 25.771 1.00 95.31 99 TRP A C 1
ATOM 770 O O . TRP A 1 99 ? -18.663 -3.206 26.995 1.00 95.31 99 TRP A O 1
ATOM 780 N N . CYS A 1 100 ? -18.648 -1.918 25.162 1.00 94.19 100 CYS A N 1
ATOM 781 C CA . CYS A 1 100 ? -18.357 -0.674 25.878 1.00 94.19 100 CYS A CA 1
ATOM 782 C C . CYS A 1 100 ? -19.499 -0.260 26.817 1.00 94.19 100 CYS A C 1
ATOM 784 O O . CYS A 1 100 ? -19.238 0.291 27.883 1.00 94.19 100 CYS A O 1
ATOM 786 N N . ASN A 1 101 ? -20.755 -0.562 26.468 1.00 93.50 101 ASN A N 1
ATOM 787 C CA . ASN A 1 101 ? -21.898 -0.345 27.361 1.00 93.50 101 ASN A CA 1
ATOM 788 C C . ASN A 1 101 ? -21.948 -1.362 28.512 1.00 93.50 101 ASN A C 1
ATOM 790 O O . ASN A 1 101 ? -22.394 -1.017 29.603 1.00 93.50 101 ASN A O 1
ATOM 794 N N . ALA A 1 102 ? -21.475 -2.594 28.305 1.00 94.94 102 ALA A N 1
ATOM 795 C CA . ALA A 1 102 ? -21.395 -3.612 29.353 1.00 94.94 102 ALA A CA 1
ATOM 796 C C . ALA A 1 102 ? -20.263 -3.333 30.365 1.00 94.94 102 ALA A C 1
ATOM 798 O O . ALA A 1 102 ? -20.411 -3.608 31.557 1.00 94.94 102 ALA A O 1
ATOM 799 N N . MET A 1 103 ? -19.154 -2.745 29.907 1.00 93.75 103 MET A N 1
ATOM 800 C CA . MET A 1 103 ? -17.973 -2.423 30.719 1.00 93.75 103 MET A CA 1
ATOM 801 C C . MET A 1 103 ? -18.240 -1.694 32.051 1.00 93.75 103 MET A C 1
ATOM 803 O O . MET A 1 103 ? -17.746 -2.167 33.076 1.00 93.75 103 MET A O 1
ATOM 807 N N . PRO A 1 104 ? -19.005 -0.585 32.120 1.00 91.62 104 PRO A N 1
ATOM 808 C CA . PRO A 1 104 ? -19.246 0.113 33.386 1.00 91.62 104 PRO A CA 1
ATOM 809 C C . PRO A 1 104 ? -19.937 -0.761 34.442 1.00 91.62 104 PRO A C 1
ATOM 811 O O . PRO A 1 104 ? -19.650 -0.613 35.628 1.00 91.62 104 PRO A O 1
ATOM 814 N N . PHE A 1 105 ? -20.790 -1.710 34.041 1.00 93.50 105 PHE A N 1
ATOM 815 C CA . PHE A 1 105 ? -21.433 -2.638 34.978 1.00 93.50 105 PHE A CA 1
ATOM 816 C C . PHE A 1 105 ? -20.435 -3.637 35.571 1.00 93.50 105 PHE A C 1
ATOM 818 O O . PHE A 1 105 ? -20.516 -3.963 36.754 1.00 93.50 105 PHE A O 1
ATOM 825 N N . VAL A 1 106 ? -19.471 -4.087 34.763 1.00 93.50 106 VAL A N 1
ATOM 826 C CA . VAL A 1 106 ? -18.394 -4.989 35.199 1.00 93.50 106 VAL A CA 1
ATOM 827 C C . VAL A 1 106 ? -17.408 -4.271 36.121 1.00 93.50 106 VAL A C 1
ATOM 829 O O . VAL A 1 106 ? -16.903 -4.863 37.074 1.00 93.50 106 VAL A O 1
ATOM 832 N N . LEU A 1 107 ? -17.137 -2.993 35.854 1.00 93.94 107 LEU A N 1
ATOM 833 C CA . LEU A 1 107 ? -16.108 -2.225 36.553 1.00 93.94 107 LEU A CA 1
ATOM 834 C C . LEU A 1 107 ? -16.595 -1.594 37.869 1.00 93.94 107 LEU A C 1
ATOM 836 O O . LEU A 1 107 ? -15.785 -1.359 38.769 1.00 93.94 107 LEU A O 1
ATOM 840 N N . TRP A 1 108 ? -17.907 -1.373 38.005 1.00 93.50 108 TRP A N 1
ATOM 841 C CA . TRP A 1 108 ? -18.539 -0.822 39.207 1.00 93.50 108 TRP A CA 1
ATOM 842 C C . TRP A 1 108 ? -18.089 -1.477 40.527 1.00 93.50 108 TRP A C 1
ATOM 844 O O . TRP A 1 108 ? -17.653 -0.744 41.418 1.00 93.50 108 TRP A O 1
ATOM 854 N N . PRO A 1 109 ? -18.117 -2.818 40.685 1.00 93.31 109 PRO A N 1
ATOM 855 C CA . PRO A 1 109 ? -17.692 -3.459 41.931 1.00 93.31 109 PRO A CA 1
ATOM 856 C C . PRO A 1 109 ? -16.182 -3.367 42.207 1.00 93.31 109 PRO A C 1
ATOM 858 O O . PRO A 1 109 ? -15.767 -3.634 43.331 1.00 93.31 109 PRO A O 1
ATOM 861 N N . ILE A 1 110 ? -15.359 -3.011 41.215 1.00 92.69 110 ILE A N 1
ATOM 862 C CA . ILE A 1 110 ? -13.893 -2.987 41.332 1.00 92.69 110 ILE A CA 1
ATOM 863 C C . ILE A 1 110 ? -13.396 -1.581 41.693 1.00 92.69 110 ILE A C 1
ATOM 865 O O . ILE A 1 110 ? -12.543 -1.432 42.565 1.00 92.69 110 ILE A O 1
ATOM 869 N N . VAL A 1 111 ? -13.917 -0.549 41.016 1.00 91.12 111 VAL A N 1
ATOM 870 C CA . VAL A 1 111 ? -13.360 0.821 41.052 1.00 91.12 111 VAL A CA 1
ATOM 871 C C . VAL A 1 111 ? -14.362 1.856 41.600 1.00 91.12 111 VAL A C 1
ATOM 873 O O . VAL A 1 111 ? -14.001 3.007 41.854 1.00 91.12 111 VAL A O 1
ATOM 876 N N . GLY A 1 112 ? -15.626 1.478 41.824 1.00 91.44 112 GLY A N 1
ATOM 877 C CA . GLY A 1 112 ? -16.629 2.332 42.467 1.00 91.44 112 GLY A CA 1
ATOM 878 C C . GLY A 1 112 ? -16.871 3.649 41.719 1.00 91.44 112 GLY A C 1
ATOM 879 O O . GLY A 1 112 ? -17.222 3.651 40.541 1.00 91.44 112 GLY A O 1
ATOM 880 N N . THR A 1 113 ? -16.673 4.793 42.378 1.00 92.12 113 THR A N 1
ATOM 881 C CA . THR A 1 113 ? -16.957 6.131 41.816 1.00 92.12 113 THR A CA 1
ATOM 882 C C . THR A 1 113 ? -16.018 6.560 40.686 1.00 92.12 113 THR A C 1
ATOM 884 O O . THR A 1 113 ? -16.386 7.437 39.908 1.00 92.12 113 THR A O 1
ATOM 887 N N . ALA A 1 114 ? -14.844 5.935 40.546 1.00 92.69 114 ALA A N 1
ATOM 888 C CA . ALA A 1 114 ? -13.922 6.186 39.432 1.00 92.69 114 ALA A CA 1
ATOM 889 C C . ALA A 1 114 ? -14.217 5.319 38.185 1.00 92.69 114 ALA A C 1
ATOM 891 O O . ALA A 1 114 ? -13.565 5.474 37.151 1.00 92.69 114 ALA A O 1
ATOM 892 N N . THR A 1 115 ? -15.253 4.470 38.238 1.00 93.56 115 THR A N 1
ATOM 893 C CA . THR A 1 115 ? -15.768 3.679 37.105 1.00 93.56 115 THR A CA 1
ATOM 894 C C . THR A 1 115 ? -15.995 4.476 35.815 1.00 93.56 115 THR A C 1
ATOM 896 O O . THR A 1 115 ? -15.508 4.019 34.784 1.00 93.56 115 THR A O 1
ATOM 899 N N . PRO A 1 116 ? -16.675 5.645 35.799 1.00 91.94 116 PRO A N 1
ATOM 900 C CA . PRO A 1 116 ? -16.895 6.380 34.552 1.00 91.94 116 PRO A CA 1
ATOM 901 C C . PRO A 1 116 ? -15.585 6.829 33.893 1.00 91.94 116 PRO A C 1
ATOM 903 O O . PRO A 1 116 ? -15.477 6.774 32.671 1.00 91.94 116 PRO A O 1
ATOM 906 N N . LEU A 1 117 ? -14.567 7.205 34.676 1.00 94.56 117 LEU A N 1
ATOM 907 C CA . LEU A 1 117 ? -13.262 7.604 34.142 1.00 94.56 117 LEU A CA 1
ATOM 908 C C . LEU A 1 117 ? -12.547 6.410 33.493 1.00 94.56 117 LEU A C 1
ATOM 910 O O . LEU A 1 117 ? -12.102 6.492 32.349 1.00 94.56 117 LEU A O 1
ATOM 914 N N . ALA A 1 118 ? -12.482 5.284 34.206 1.00 93.38 118 ALA A N 1
ATOM 915 C CA . ALA A 1 118 ? -11.818 4.079 33.721 1.00 93.38 118 ALA A CA 1
ATOM 916 C C . ALA A 1 118 ? -12.556 3.447 32.524 1.00 93.38 118 ALA A C 1
ATOM 918 O O . ALA A 1 118 ? -11.919 3.060 31.545 1.00 93.38 118 ALA A O 1
ATOM 919 N N . ALA A 1 119 ? -13.892 3.410 32.548 1.00 94.88 119 ALA A N 1
ATOM 920 C CA . ALA A 1 119 ? -14.702 2.921 31.433 1.00 94.88 119 ALA A CA 1
ATOM 921 C C . ALA A 1 119 ? -14.548 3.801 30.183 1.00 94.88 119 ALA A C 1
ATOM 923 O O . ALA A 1 119 ? -14.408 3.267 29.086 1.00 94.88 119 ALA A O 1
ATOM 924 N N . THR A 1 120 ? -14.503 5.131 30.340 1.00 94.56 120 THR A N 1
ATOM 925 C CA . THR A 1 120 ? -14.272 6.060 29.219 1.00 94.56 120 THR A CA 1
ATOM 926 C C . THR A 1 120 ? -12.890 5.856 28.605 1.00 94.56 120 THR A C 1
ATOM 928 O O . THR A 1 120 ? -12.766 5.834 27.384 1.00 94.56 120 THR A O 1
ATOM 931 N N . PHE A 1 121 ? -11.857 5.648 29.428 1.00 95.44 121 PHE A N 1
ATOM 932 C CA . PHE A 1 121 ? -10.503 5.383 28.938 1.00 95.44 121 PHE A CA 1
ATOM 933 C C . PHE A 1 121 ? -10.425 4.090 28.113 1.00 95.44 121 PHE A C 1
ATOM 935 O O . PHE A 1 121 ? -9.861 4.087 27.019 1.00 95.44 121 PHE A O 1
ATOM 942 N N . VAL A 1 122 ? -11.033 2.999 28.594 1.00 94.88 122 VAL A N 1
ATOM 943 C CA . VAL A 1 122 ? -11.047 1.732 27.846 1.00 94.88 122 VAL A CA 1
ATOM 944 C C . VAL A 1 122 ? -11.901 1.834 26.582 1.00 94.88 122 VAL A C 1
ATOM 946 O O . VAL A 1 122 ? -11.478 1.357 25.531 1.00 94.88 122 VAL A O 1
ATOM 949 N N . ALA A 1 123 ? -13.068 2.479 26.652 1.00 95.62 123 ALA A N 1
ATOM 950 C CA . ALA A 1 123 ? -13.917 2.695 25.483 1.00 95.62 123 ALA A CA 1
ATOM 951 C C . ALA A 1 123 ? -13.191 3.518 24.411 1.00 95.62 123 ALA A C 1
ATOM 953 O O . ALA A 1 123 ? -13.220 3.146 23.243 1.00 95.62 123 ALA A O 1
ATOM 954 N N . TRP A 1 124 ? -12.479 4.579 24.804 1.00 95.31 124 TRP A N 1
ATOM 955 C CA . TRP A 1 124 ? -11.650 5.366 23.892 1.00 95.31 124 TRP A CA 1
ATOM 956 C C . TRP A 1 124 ? -10.571 4.511 23.214 1.00 95.31 124 TRP A C 1
ATOM 958 O O . TRP A 1 124 ? -10.420 4.578 21.997 1.00 95.31 124 TRP A O 1
ATOM 968 N N . ALA A 1 125 ? -9.875 3.653 23.966 1.00 95.94 125 ALA A N 1
ATOM 969 C CA . ALA A 1 125 ? -8.859 2.765 23.402 1.00 95.94 125 ALA A CA 1
ATOM 970 C C . ALA A 1 125 ? -9.449 1.729 22.424 1.00 95.94 125 ALA A C 1
ATOM 972 O O . ALA A 1 125 ? -8.892 1.506 21.347 1.00 95.94 125 ALA A O 1
ATOM 973 N N . MET A 1 126 ? -10.580 1.100 22.769 1.00 95.19 126 MET A N 1
ATOM 974 C CA . MET A 1 126 ? -11.204 0.080 21.915 1.00 95.19 126 MET A CA 1
ATOM 975 C C . MET A 1 126 ? -11.856 0.677 20.665 1.00 95.19 126 MET A C 1
ATOM 977 O O . MET A 1 126 ? -11.665 0.137 19.578 1.00 95.19 126 MET A O 1
ATOM 981 N N . LEU A 1 127 ? -12.577 1.794 20.800 1.00 94.31 127 LEU A N 1
ATOM 982 C CA . LEU A 1 127 ? -13.178 2.498 19.662 1.00 94.31 127 LEU A CA 1
ATOM 983 C C . LEU A 1 127 ? -12.103 3.097 18.749 1.00 94.31 127 LEU A C 1
ATOM 985 O O . LEU A 1 127 ? -12.209 2.987 17.535 1.00 94.31 127 LEU A O 1
ATOM 989 N N . GLY A 1 128 ? -11.022 3.645 19.314 1.00 95.19 128 GLY A N 1
ATOM 990 C CA . GLY A 1 128 ? -9.882 4.103 18.518 1.00 95.19 128 GLY A CA 1
ATOM 991 C C . GLY A 1 128 ? -9.211 2.966 17.741 1.00 95.19 128 GLY A C 1
ATOM 992 O O . GLY A 1 128 ? -8.792 3.157 16.606 1.00 95.19 128 GLY A O 1
ATOM 993 N N . THR A 1 129 ? -9.151 1.762 18.318 1.00 95.00 129 THR A N 1
ATOM 994 C CA . THR A 1 129 ? -8.607 0.585 17.619 1.00 95.00 129 THR A CA 1
ATOM 995 C C . THR A 1 129 ? -9.510 0.131 16.471 1.00 95.00 129 THR A C 1
ATOM 997 O O . THR A 1 129 ? -8.999 -0.295 15.439 1.00 95.00 129 THR A O 1
ATOM 1000 N N . GLU A 1 130 ? -10.833 0.219 16.621 1.00 94.88 130 GLU A N 1
ATOM 1001 C CA . GLU A 1 130 ? -11.772 -0.105 15.539 1.00 94.88 130 GLU A CA 1
ATOM 1002 C C . GLU A 1 130 ? -11.664 0.874 14.374 1.00 94.88 130 GLU A C 1
ATOM 1004 O O . GLU A 1 130 ? -11.571 0.426 13.236 1.00 94.88 130 GLU A O 1
ATOM 1009 N N . ASP A 1 131 ? -11.569 2.174 14.649 1.00 92.19 131 ASP A N 1
ATOM 1010 C CA . ASP A 1 131 ? -11.414 3.195 13.608 1.00 92.19 131 ASP A CA 1
ATOM 1011 C C . ASP A 1 131 ? -10.111 3.004 12.807 1.00 92.19 131 ASP A C 1
ATOM 1013 O O . ASP A 1 131 ? -10.107 3.023 11.575 1.00 92.19 131 ASP A O 1
ATOM 1017 N N . ILE A 1 132 ? -9.003 2.694 13.496 1.00 93.06 132 ILE A N 1
ATOM 1018 C CA . ILE A 1 132 ? -7.742 2.314 12.836 1.00 93.06 132 ILE A CA 1
ATOM 1019 C C . ILE A 1 132 ? -7.920 1.020 12.029 1.00 93.06 132 ILE A C 1
ATOM 1021 O O . ILE A 1 132 ? -7.384 0.903 10.928 1.00 93.06 132 ILE A O 1
ATOM 1025 N N . GLY A 1 133 ? -8.675 0.053 12.553 1.00 91.44 133 GLY A N 1
ATOM 1026 C CA . GLY A 1 133 ? -9.005 -1.186 11.853 1.00 91.44 133 GLY A CA 1
ATOM 1027 C C . GLY A 1 133 ? -9.701 -0.922 10.520 1.00 91.4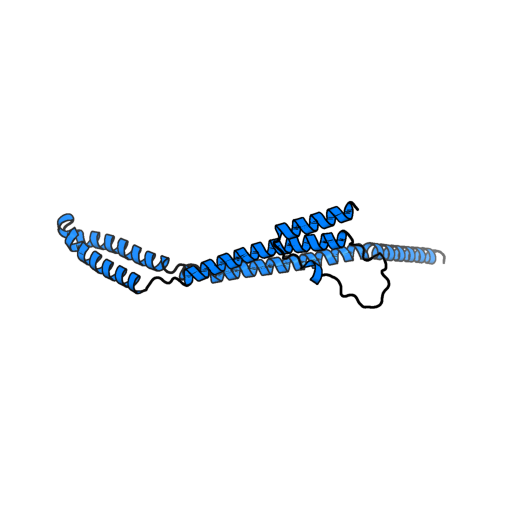4 133 GLY A C 1
ATOM 1028 O O . GLY A 1 133 ? -9.249 -1.434 9.500 1.00 91.44 133 GLY A O 1
ATOM 1029 N N . VAL A 1 134 ? -10.722 -0.060 10.512 1.00 89.44 134 VAL A N 1
ATOM 1030 C CA . VAL A 1 134 ? -11.453 0.337 9.296 1.00 89.44 134 VAL A CA 1
ATOM 1031 C C . VAL A 1 134 ? -10.527 1.017 8.285 1.00 89.44 134 VAL A C 1
ATOM 1033 O O . VAL A 1 134 ? -10.556 0.679 7.105 1.00 89.44 134 VAL A O 1
ATOM 1036 N N . GLN A 1 135 ? -9.648 1.917 8.729 1.00 89.31 135 GLN A N 1
ATOM 1037 C CA . GLN A 1 135 ? -8.679 2.567 7.833 1.00 89.31 135 GLN A CA 1
ATOM 1038 C C . GLN A 1 135 ? -7.687 1.569 7.217 1.00 89.31 135 GLN A C 1
ATOM 1040 O O . GLN A 1 135 ? -7.282 1.717 6.065 1.00 89.31 135 GLN A O 1
ATOM 1045 N N . VAL A 1 136 ? -7.297 0.531 7.963 1.00 89.12 136 VAL A N 1
ATOM 1046 C CA . VAL A 1 136 ? -6.411 -0.534 7.468 1.00 89.12 136 VAL A CA 1
ATOM 1047 C C . VAL A 1 136 ? -7.133 -1.484 6.501 1.00 89.12 136 VAL A C 1
ATOM 1049 O O . VAL A 1 136 ? -6.481 -2.055 5.625 1.00 89.12 136 VAL A O 1
ATOM 1052 N N . GLU A 1 137 ? -8.457 -1.641 6.615 1.00 87.81 137 GLU A N 1
ATOM 1053 C CA . GLU A 1 137 ? -9.273 -2.395 5.648 1.00 87.81 137 GLU A CA 1
ATOM 1054 C C . GLU A 1 137 ? -9.277 -1.735 4.252 1.00 87.81 137 GLU A C 1
ATOM 1056 O O . GLU A 1 137 ? -9.384 -2.444 3.247 1.00 87.81 137 GLU A O 1
ATOM 1061 N N . GLU A 1 138 ? -9.082 -0.412 4.169 1.00 86.88 138 GLU A N 1
ATOM 1062 C CA . GLU A 1 138 ? -9.056 0.372 2.922 1.00 86.88 138 GLU A CA 1
ATOM 1063 C C . GLU A 1 138 ? -7.672 1.007 2.642 1.00 86.88 138 GLU A C 1
ATOM 1065 O O . GLU A 1 138 ? -7.520 2.230 2.590 1.00 86.88 138 GLU A O 1
ATOM 1070 N N . PRO A 1 139 ? -6.621 0.201 2.382 1.00 84.00 139 PRO A N 1
ATOM 1071 C CA . PRO A 1 139 ? -5.241 0.691 2.309 1.00 84.00 139 PRO A CA 1
ATOM 1072 C C . PRO A 1 139 ? -4.988 1.676 1.159 1.00 84.00 139 PRO A C 1
ATOM 1074 O O . PRO A 1 139 ? -4.062 2.477 1.229 1.00 84.00 139 PRO A O 1
ATOM 1077 N N . PHE A 1 140 ? -5.777 1.619 0.085 1.00 84.25 140 PHE A N 1
ATOM 1078 C CA . PHE A 1 140 ? -5.586 2.466 -1.096 1.00 84.25 140 PHE A CA 1
ATOM 1079 C C . PHE A 1 140 ? -6.233 3.847 -0.984 1.00 84.25 140 PHE A C 1
ATOM 1081 O O . PHE A 1 140 ? -5.934 4.698 -1.817 1.00 84.25 140 PHE A O 1
ATOM 1088 N N . ASP A 1 141 ? -7.102 4.066 0.004 1.00 81.44 141 ASP A N 1
ATOM 1089 C CA . ASP A 1 141 ? -7.703 5.383 0.234 1.00 81.44 141 ASP A CA 1
ATOM 1090 C C . ASP A 1 141 ? -6.759 6.266 1.067 1.00 81.44 141 ASP A C 1
ATOM 1092 O O . ASP A 1 141 ? -6.545 7.442 0.777 1.00 81.44 141 ASP A O 1
ATOM 1096 N N . VAL A 1 142 ? -6.077 5.657 2.043 1.00 83.75 142 VAL A N 1
ATOM 1097 C CA . VAL A 1 142 ? -5.043 6.310 2.862 1.00 83.75 142 VAL A CA 1
ATOM 1098 C C . VAL A 1 142 ? -3.704 6.476 2.136 1.00 83.75 142 VAL A C 1
ATOM 1100 O O . VAL A 1 142 ? -2.985 7.446 2.389 1.00 83.75 142 VAL A O 1
ATOM 1103 N N . LEU A 1 143 ? -3.334 5.552 1.241 1.00 82.62 143 LEU A N 1
ATOM 1104 C CA . LEU A 1 143 ? -2.089 5.641 0.471 1.00 82.62 143 LEU A CA 1
ATOM 1105 C C . LEU A 1 143 ? -2.345 6.283 -0.904 1.00 82.62 143 LEU A C 1
ATOM 1107 O O . LEU A 1 143 ? -3.102 5.724 -1.695 1.00 82.62 143 LEU A O 1
ATOM 1111 N N . PRO A 1 144 ? -1.664 7.386 -1.276 1.00 84.44 144 PRO A N 1
ATOM 1112 C CA . PRO A 1 144 ? -1.914 8.079 -2.538 1.00 84.44 144 PRO A CA 1
ATOM 1113 C C . PRO A 1 144 ? -1.287 7.334 -3.730 1.00 84.44 144 PRO A C 1
ATOM 1115 O O . PRO A 1 144 ? -0.290 7.770 -4.312 1.00 84.44 144 PRO A O 1
ATOM 1118 N N . LEU A 1 145 ? -1.878 6.203 -4.126 1.00 86.00 145 LEU A N 1
ATOM 1119 C CA . LEU A 1 145 ? -1.383 5.352 -5.215 1.00 86.00 145 LEU A CA 1
ATOM 1120 C C . LEU A 1 145 ? -1.202 6.141 -6.520 1.00 86.00 145 LEU A C 1
ATOM 1122 O O . LEU A 1 145 ? -0.206 5.970 -7.220 1.00 86.00 145 LEU A O 1
ATOM 1126 N N . PHE A 1 146 ? -2.120 7.068 -6.803 1.00 86.06 146 PHE A N 1
ATOM 1127 C CA . PHE A 1 146 ? -2.046 7.939 -7.973 1.00 86.06 146 PHE A CA 1
ATOM 1128 C C . PHE A 1 146 ? -0.770 8.796 -7.997 1.00 86.06 146 PHE A C 1
ATOM 1130 O O . PHE A 1 146 ? -0.139 8.921 -9.045 1.00 86.06 146 PHE A O 1
ATOM 1137 N N . GLN A 1 147 ? -0.348 9.335 -6.849 1.00 90.25 147 GLN A N 1
ATOM 1138 C CA . GLN A 1 147 ? 0.871 10.145 -6.759 1.00 90.25 147 GLN A CA 1
ATOM 1139 C C . GLN A 1 147 ? 2.121 9.296 -7.003 1.00 90.25 147 GLN A C 1
ATOM 1141 O O . GLN A 1 147 ? 3.032 9.734 -7.705 1.00 90.25 147 GLN A O 1
ATOM 1146 N N . TYR A 1 148 ? 2.148 8.060 -6.498 1.00 89.06 148 TYR A N 1
ATOM 1147 C CA . TYR A 1 148 ? 3.236 7.127 -6.793 1.00 89.06 148 TYR A CA 1
ATOM 1148 C C . TYR A 1 148 ? 3.296 6.781 -8.285 1.00 89.06 148 TYR A C 1
ATOM 1150 O O . TYR A 1 148 ? 4.371 6.842 -8.883 1.00 89.06 148 TYR A O 1
ATOM 1158 N N . CYS A 1 149 ? 2.153 6.485 -8.914 1.00 89.12 149 CYS A N 1
ATOM 1159 C CA . CYS A 1 149 ? 2.086 6.239 -10.357 1.00 89.12 149 CYS A CA 1
ATOM 1160 C C . CYS A 1 149 ? 2.556 7.453 -11.169 1.00 89.12 149 CYS A C 1
ATOM 1162 O O . CYS A 1 149 ? 3.319 7.295 -12.122 1.00 89.12 149 CYS A O 1
ATOM 1164 N N . GLN A 1 150 ? 2.154 8.662 -10.773 1.00 93.38 150 GLN A N 1
ATOM 1165 C CA . GLN A 1 150 ? 2.588 9.901 -11.415 1.00 93.38 150 GLN A CA 1
ATOM 1166 C C . GLN A 1 150 ? 4.101 10.123 -11.265 1.00 93.38 150 GLN A C 1
ATOM 1168 O O . GLN A 1 150 ? 4.758 10.513 -12.230 1.00 93.38 150 GLN A O 1
ATOM 1173 N N . GLY A 1 151 ? 4.672 9.825 -10.095 1.00 94.31 151 GLY A N 1
ATOM 1174 C CA . GLY A 1 151 ? 6.117 9.899 -9.858 1.00 94.31 151 GLY A CA 1
ATOM 1175 C C . GLY A 1 151 ? 6.915 8.924 -10.730 1.00 94.31 151 GLY A C 1
ATOM 1176 O O . GLY A 1 151 ? 7.931 9.301 -11.320 1.00 94.31 151 GLY A O 1
ATOM 1177 N N . ILE A 1 152 ? 6.428 7.688 -10.872 1.00 91.44 152 ILE A N 1
ATOM 1178 C CA . ILE A 1 152 ? 7.028 6.686 -11.767 1.00 91.44 152 ILE A CA 1
ATOM 1179 C C . ILE A 1 152 ? 6.942 7.161 -13.222 1.00 91.44 152 ILE A C 1
ATOM 1181 O O . ILE A 1 152 ? 7.951 7.141 -13.923 1.00 91.44 152 ILE A O 1
ATOM 1185 N N . ALA A 1 153 ? 5.779 7.650 -13.662 1.00 93.00 153 ALA A N 1
ATOM 1186 C CA . ALA A 1 153 ? 5.596 8.163 -15.018 1.00 93.00 153 ALA A CA 1
ATOM 1187 C C . ALA A 1 153 ? 6.534 9.342 -15.325 1.00 93.00 153 ALA A C 1
ATOM 1189 O O . ALA A 1 153 ? 7.166 9.359 -16.379 1.00 93.00 153 ALA A O 1
ATOM 1190 N N . ALA A 1 154 ? 6.684 10.283 -14.389 1.00 95.25 154 ALA A N 1
ATOM 1191 C CA . ALA A 1 154 ? 7.601 11.412 -14.533 1.00 95.25 154 ALA A CA 1
ATOM 1192 C C . ALA A 1 154 ? 9.069 10.964 -14.606 1.00 95.25 154 ALA A C 1
ATOM 1194 O O . ALA A 1 154 ? 9.844 11.518 -15.380 1.00 95.25 154 ALA A O 1
ATOM 1195 N N . THR A 1 155 ? 9.446 9.935 -13.842 1.00 94.38 155 THR A N 1
ATOM 1196 C CA . THR A 1 155 ? 10.803 9.373 -13.875 1.00 94.38 155 THR A CA 1
ATOM 1197 C C . THR A 1 155 ? 11.067 8.662 -15.201 1.00 94.38 155 THR A C 1
ATOM 1199 O O . THR A 1 155 ? 12.127 8.842 -15.793 1.00 94.38 155 THR A O 1
ATOM 1202 N N . CYS A 1 156 ? 10.101 7.894 -15.711 1.00 91.31 156 CYS A N 1
ATOM 1203 C CA . CYS A 1 156 ? 10.195 7.273 -17.031 1.00 91.31 156 CYS A CA 1
ATOM 1204 C C . CYS A 1 156 ? 10.324 8.315 -18.149 1.00 91.31 156 CYS A C 1
ATOM 1206 O O . CYS A 1 156 ? 11.195 8.174 -19.002 1.00 91.31 156 CYS A O 1
ATOM 1208 N N . ASP A 1 157 ? 9.507 9.368 -18.124 1.00 94.62 157 ASP A N 1
ATOM 1209 C CA . ASP A 1 157 ? 9.577 10.466 -19.095 1.00 94.62 157 ASP A CA 1
ATOM 1210 C C . ASP A 1 157 ? 10.913 11.227 -19.003 1.00 94.62 157 ASP A C 1
ATOM 1212 O O . ASP A 1 157 ? 11.507 11.569 -20.025 1.00 94.62 157 ASP A O 1
ATOM 1216 N N . GLY A 1 158 ? 11.438 11.411 -17.787 1.00 94.00 158 GLY A N 1
ATOM 1217 C CA . GLY A 1 158 ? 12.778 11.950 -17.548 1.00 94.00 158 GLY A CA 1
ATOM 1218 C C . GLY A 1 158 ? 13.874 11.100 -18.190 1.00 94.00 158 GLY A C 1
ATOM 1219 O O . GLY A 1 158 ? 14.634 11.607 -19.006 1.00 94.00 158 GLY A O 1
ATOM 1220 N N . MET A 1 159 ? 13.891 9.789 -17.926 1.00 91.06 159 MET A N 1
ATOM 1221 C CA . MET A 1 159 ? 14.886 8.875 -18.509 1.00 91.06 159 MET A CA 1
ATOM 1222 C C . MET A 1 159 ? 14.846 8.852 -20.044 1.00 91.06 159 MET A C 1
ATOM 1224 O O . MET A 1 159 ? 15.889 8.771 -20.689 1.00 91.06 159 MET A O 1
ATOM 1228 N N . VAL A 1 160 ? 13.653 8.931 -20.644 1.00 92.12 160 VAL A N 1
ATOM 1229 C CA . VAL A 1 160 ? 13.506 8.997 -22.107 1.00 92.12 160 VAL A CA 1
ATOM 1230 C C . VAL A 1 160 ? 14.069 10.308 -22.654 1.00 92.12 160 VAL A C 1
ATOM 1232 O O . VAL A 1 160 ? 14.760 10.300 -23.675 1.00 92.12 160 VAL A O 1
ATOM 1235 N N . LYS A 1 161 ? 13.808 11.430 -21.976 1.00 94.25 161 LYS A N 1
ATOM 1236 C CA . LYS A 1 161 ? 14.353 12.740 -22.352 1.00 94.25 161 LYS A CA 1
ATOM 1237 C C . LYS A 1 161 ? 15.869 12.785 -22.216 1.00 94.25 161 LYS A C 1
ATOM 1239 O O . LYS A 1 161 ? 16.521 13.297 -23.120 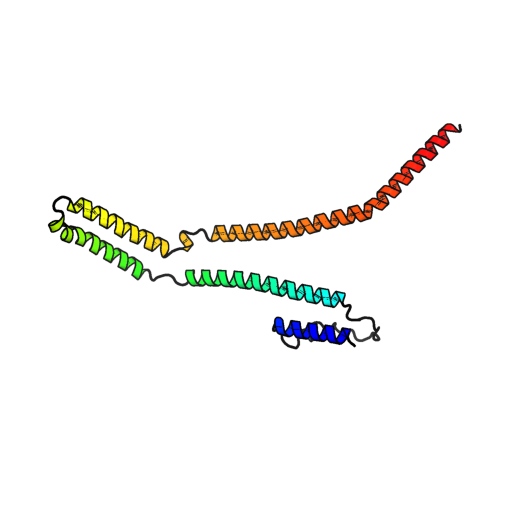1.00 94.25 161 LYS A O 1
ATOM 1244 N N . ASP A 1 162 ? 16.421 12.221 -21.150 1.00 92.44 162 ASP A N 1
ATOM 1245 C CA . ASP A 1 162 ? 17.866 12.162 -20.925 1.00 92.44 162 ASP A CA 1
ATOM 1246 C C . ASP A 1 162 ? 18.554 11.333 -22.016 1.00 92.44 162 ASP A C 1
ATOM 1248 O O . ASP A 1 162 ? 19.480 11.816 -22.660 1.00 92.44 162 ASP A O 1
ATOM 1252 N N . ALA A 1 163 ? 18.017 10.152 -22.344 1.00 89.38 163 ALA A N 1
ATOM 1253 C CA . ALA A 1 163 ? 18.534 9.332 -23.442 1.00 89.38 163 ALA A CA 1
ATOM 1254 C C . ALA A 1 163 ? 18.439 10.035 -24.813 1.00 89.38 163 ALA A C 1
ATOM 1256 O O . ALA A 1 163 ? 19.325 9.892 -25.659 1.00 89.38 163 ALA A O 1
ATOM 1257 N N . HIS A 1 164 ? 17.371 10.804 -25.051 1.00 92.06 164 HIS A N 1
ATOM 1258 C CA . HIS A 1 164 ? 17.226 11.599 -26.271 1.00 92.06 164 HIS A CA 1
ATOM 1259 C C . HIS A 1 164 ? 18.238 12.752 -26.330 1.00 92.06 164 HIS A C 1
ATOM 1261 O O . HIS A 1 164 ? 18.839 12.996 -27.378 1.00 92.06 164 HIS A O 1
ATOM 1267 N N . ASN A 1 165 ? 18.452 13.437 -25.205 1.00 92.88 165 ASN A N 1
ATOM 1268 C CA . ASN A 1 165 ? 19.427 14.517 -25.090 1.00 92.88 165 ASN A CA 1
ATOM 1269 C C . ASN A 1 165 ? 20.856 14.005 -25.296 1.00 92.88 165 ASN A C 1
ATOM 1271 O O . ASN A 1 165 ? 21.601 14.638 -26.041 1.00 92.88 165 ASN A O 1
ATOM 1275 N N . ASP A 1 166 ? 21.201 12.847 -24.728 1.00 91.00 166 ASP A N 1
ATOM 1276 C CA . ASP A 1 166 ? 22.507 12.200 -24.911 1.00 91.00 166 ASP A CA 1
ATOM 1277 C C . ASP A 1 166 ? 22.783 11.866 -26.385 1.00 91.00 166 ASP A C 1
ATOM 1279 O O . ASP A 1 166 ? 23.893 12.042 -26.887 1.00 91.00 166 ASP A O 1
ATOM 1283 N N . HIS A 1 167 ? 21.764 11.429 -27.130 1.00 83.56 167 HIS A N 1
ATOM 1284 C CA . HIS A 1 167 ? 21.910 11.205 -28.569 1.00 83.56 167 HIS A CA 1
ATOM 1285 C C . HIS A 1 167 ? 22.158 12.519 -29.335 1.00 83.56 167 HIS A C 1
ATOM 1287 O O . HIS A 1 167 ? 22.966 12.560 -30.266 1.00 83.56 167 HIS A O 1
ATOM 1293 N N . ILE A 1 168 ? 21.485 13.610 -28.948 1.00 86.94 168 ILE A N 1
ATOM 1294 C CA . ILE A 1 168 ? 21.684 14.930 -29.564 1.00 86.94 168 ILE A CA 1
ATOM 1295 C C . ILE A 1 168 ? 23.088 15.467 -29.264 1.00 86.94 168 ILE A C 1
ATOM 1297 O O . ILE A 1 168 ? 23.734 15.984 -30.178 1.00 86.94 168 ILE A O 1
ATOM 1301 N N . THR A 1 169 ? 23.575 15.367 -28.027 1.00 84.44 169 THR A N 1
ATOM 1302 C CA . THR A 1 169 ? 24.918 15.846 -27.658 1.00 84.44 169 THR A CA 1
ATOM 1303 C C . THR A 1 169 ? 25.995 15.083 -28.419 1.00 84.44 169 THR A C 1
ATOM 1305 O O . THR A 1 169 ? 26.795 15.716 -29.104 1.00 84.44 169 THR A O 1
ATOM 1308 N N . LEU A 1 170 ? 25.916 13.750 -28.453 1.00 89.81 170 LEU A N 1
ATOM 1309 C CA . LEU A 1 170 ? 26.843 12.916 -29.224 1.00 89.81 170 LEU A CA 1
ATOM 1310 C C . LEU A 1 170 ? 26.859 13.271 -30.716 1.00 89.81 170 LEU A C 1
ATOM 1312 O O . LEU A 1 170 ? 27.926 13.315 -31.325 1.00 89.81 170 LEU A O 1
ATOM 1316 N N . SER A 1 171 ? 25.694 13.550 -31.315 1.00 85.94 171 SER A N 1
ATOM 1317 C CA . SER A 1 171 ? 25.626 13.946 -32.730 1.00 85.94 171 SER A CA 1
ATOM 1318 C C . SER A 1 171 ? 26.344 15.270 -33.008 1.00 85.94 171 SER A C 1
ATOM 1320 O O . SER A 1 171 ? 27.049 15.384 -34.008 1.00 85.94 171 SER A O 1
ATOM 1322 N N . LYS A 1 172 ? 26.239 16.236 -32.088 1.00 88.12 172 LYS A N 1
ATOM 1323 C CA . LYS A 1 172 ? 26.927 17.528 -32.192 1.00 88.12 172 LYS A CA 1
ATOM 1324 C C . LYS A 1 172 ? 28.428 17.382 -31.996 1.00 88.12 172 LYS A C 1
ATOM 1326 O O . LYS A 1 172 ? 29.187 17.991 -32.742 1.00 88.12 172 LYS A O 1
ATOM 1331 N N . ASP A 1 173 ? 28.856 16.563 -31.040 1.00 85.06 173 ASP A N 1
ATOM 1332 C CA . ASP A 1 173 ? 30.278 16.314 -30.795 1.00 85.06 173 ASP A CA 1
ATOM 1333 C C . ASP A 1 173 ? 30.933 15.658 -32.024 1.00 85.06 173 ASP A C 1
ATOM 1335 O O . ASP A 1 173 ? 32.003 16.081 -32.466 1.00 85.06 173 ASP A O 1
ATOM 1339 N N . LEU A 1 174 ? 30.235 14.708 -32.659 1.00 85.69 174 LEU A N 1
ATOM 1340 C CA . LEU A 1 174 ? 30.651 14.096 -33.928 1.00 85.69 174 LEU A CA 1
ATOM 1341 C C . LEU A 1 174 ? 30.702 15.103 -35.091 1.00 85.69 174 LEU A C 1
ATOM 1343 O O . LEU A 1 174 ? 31.612 15.039 -35.921 1.00 85.69 174 LEU A O 1
ATOM 1347 N N . GLU A 1 175 ? 29.750 16.034 -35.178 1.00 83.81 175 GLU A N 1
ATOM 1348 C CA . GLU A 1 175 ? 29.764 17.102 -36.189 1.00 83.81 175 GLU A CA 1
ATOM 1349 C C . GLU A 1 175 ? 30.919 18.087 -35.976 1.00 83.81 175 GLU A C 1
ATOM 1351 O O . GLU A 1 175 ? 31.581 18.471 -36.946 1.00 83.81 175 GLU A O 1
ATOM 1356 N N . VAL A 1 176 ? 31.207 18.463 -34.728 1.00 85.19 176 VAL A N 1
ATOM 1357 C CA . VAL A 1 176 ? 32.348 19.318 -34.371 1.00 85.19 176 VAL A CA 1
ATOM 1358 C C . VAL A 1 176 ? 33.661 18.631 -34.733 1.00 85.19 176 VAL A C 1
ATOM 1360 O O . VAL A 1 176 ? 34.520 19.255 -35.359 1.00 85.19 176 VAL A O 1
ATOM 1363 N N . GLU A 1 177 ? 33.803 17.342 -34.427 1.00 84.50 177 GLU A N 1
ATOM 1364 C CA . GLU A 1 177 ? 35.009 16.584 -34.765 1.00 84.50 177 GLU A CA 1
ATOM 1365 C C . GLU A 1 177 ? 35.196 16.425 -36.283 1.00 84.50 177 GLU A C 1
ATOM 1367 O O . GLU A 1 177 ? 36.315 16.522 -36.790 1.00 84.50 177 GLU A O 1
ATOM 1372 N N . ARG A 1 178 ? 34.104 16.273 -37.044 1.00 80.94 178 ARG A N 1
ATOM 1373 C CA . ARG A 1 178 ? 34.157 16.216 -38.514 1.00 80.94 178 ARG A CA 1
ATOM 1374 C C . ARG A 1 178 ? 34.490 17.569 -39.154 1.00 80.94 178 ARG A C 1
ATOM 1376 O O . ARG A 1 178 ? 35.163 17.604 -40.185 1.00 80.94 178 ARG A O 1
ATOM 1383 N N . THR A 1 179 ? 33.997 18.665 -38.582 1.00 81.19 179 THR A N 1
ATOM 1384 C CA . THR A 1 179 ? 34.099 20.014 -39.173 1.00 81.19 179 THR A CA 1
ATOM 1385 C C . THR A 1 179 ? 35.366 20.748 -38.722 1.00 81.19 179 THR A C 1
ATOM 1387 O O . THR A 1 179 ? 35.907 21.560 -39.473 1.00 81.19 179 THR A O 1
ATOM 1390 N N . GLY A 1 180 ? 35.906 20.412 -37.547 1.00 78.94 180 GLY A N 1
ATOM 1391 C CA . GLY A 1 180 ? 37.123 21.003 -36.978 1.00 78.94 180 GLY A CA 1
ATOM 1392 C C . GLY A 1 180 ? 38.337 21.016 -37.921 1.00 78.94 180 GLY A C 1
ATOM 1393 O O . GLY A 1 180 ? 38.957 22.069 -38.073 1.00 78.94 180 GLY A O 1
ATOM 1394 N N . PRO A 1 181 ? 38.660 19.914 -38.625 1.00 77.94 181 PRO A N 1
ATOM 1395 C CA . PRO A 1 181 ? 39.755 19.898 -39.590 1.00 77.94 181 PRO A CA 1
ATOM 1396 C C . PRO A 1 181 ? 39.530 20.834 -40.784 1.00 77.94 181 PRO A C 1
ATOM 1398 O O . PRO A 1 181 ? 40.490 21.416 -41.278 1.00 77.94 181 PRO A O 1
ATOM 1401 N N . GLN A 1 182 ? 38.286 21.001 -41.252 1.00 74.94 182 GLN A N 1
ATOM 1402 C CA . GLN A 1 182 ? 37.996 21.890 -42.383 1.00 74.94 182 GLN A CA 1
ATOM 1403 C C . GLN A 1 182 ? 38.083 23.364 -41.993 1.00 74.94 182 GLN A C 1
ATOM 1405 O O . GLN A 1 182 ? 38.697 24.133 -42.725 1.00 74.94 182 GLN A O 1
ATOM 1410 N N . ILE A 1 183 ? 37.561 23.734 -40.820 1.00 75.75 183 ILE A N 1
ATOM 1411 C CA . ILE A 1 183 ? 37.641 25.111 -40.310 1.00 75.75 183 ILE A CA 1
ATOM 1412 C C . ILE A 1 183 ? 39.106 25.523 -40.119 1.00 75.75 183 ILE A C 1
ATOM 1414 O O . ILE A 1 183 ? 39.498 26.612 -40.528 1.00 75.75 183 ILE A O 1
ATOM 1418 N N . LEU A 1 184 ? 39.942 24.632 -39.572 1.00 74.94 184 LEU A N 1
ATOM 1419 C CA . LEU A 1 184 ? 41.375 24.897 -39.417 1.00 74.94 184 LEU A CA 1
ATOM 1420 C C . LEU A 1 184 ? 42.095 25.072 -40.765 1.00 74.94 184 LEU A C 1
ATOM 1422 O O . LEU A 1 184 ? 42.980 25.917 -40.874 1.00 74.94 184 LEU A O 1
ATOM 1426 N N . VAL A 1 185 ? 41.723 24.311 -41.800 1.00 78.06 185 VAL A N 1
ATOM 1427 C CA . VAL A 1 185 ? 42.292 24.466 -43.153 1.00 78.06 185 VAL A CA 1
ATOM 1428 C C . VAL A 1 185 ? 41.853 25.786 -43.796 1.00 78.06 185 VAL A C 1
ATOM 1430 O O . VAL A 1 185 ? 42.668 26.452 -44.438 1.00 78.06 185 VAL A O 1
ATOM 1433 N N . GLU A 1 186 ? 40.599 26.192 -43.603 1.00 81.50 186 GLU A N 1
ATOM 1434 C CA . GLU A 1 186 ? 40.057 27.446 -44.134 1.00 81.50 186 GLU A CA 1
ATOM 1435 C C . GLU A 1 186 ? 40.714 28.675 -43.477 1.00 81.50 186 GLU A C 1
ATOM 1437 O O . GLU A 1 186 ? 41.142 29.597 -44.177 1.00 81.50 186 GLU A O 1
ATOM 1442 N N . ASP A 1 187 ? 40.911 28.641 -42.155 1.00 81.75 187 ASP A N 1
ATOM 1443 C CA . ASP A 1 187 ? 41.603 29.700 -41.406 1.00 81.75 187 ASP A CA 1
ATOM 1444 C C . ASP A 1 187 ? 43.088 29.812 -41.782 1.00 81.75 187 ASP A C 1
ATOM 1446 O O . ASP A 1 187 ? 43.616 30.922 -41.918 1.00 81.75 187 ASP A O 1
ATOM 1450 N N . MET A 1 188 ? 43.779 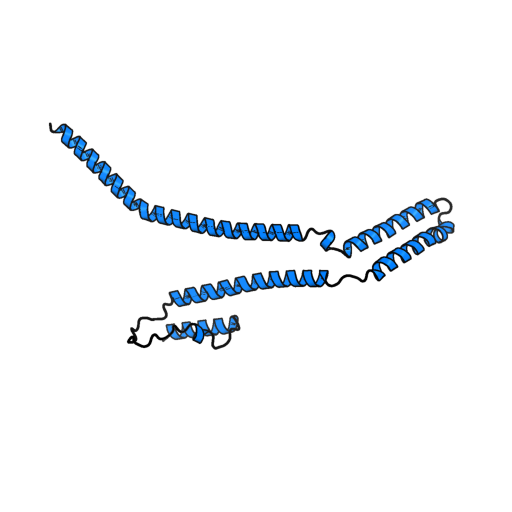28.685 -42.002 1.00 78.62 188 MET A N 1
ATOM 1451 C CA . MET A 1 188 ? 45.167 28.717 -42.480 1.00 78.62 188 MET A CA 1
ATOM 1452 C C . MET A 1 188 ? 45.267 29.321 -43.888 1.00 78.62 188 MET A C 1
ATOM 1454 O O . MET A 1 188 ? 46.148 30.151 -44.126 1.00 78.62 188 MET A O 1
ATOM 1458 N N . GLY A 1 189 ? 44.336 28.989 -44.790 1.00 79.62 189 GLY A N 1
ATOM 1459 C CA . GLY A 1 189 ? 44.265 29.593 -46.125 1.00 79.62 189 GLY A CA 1
ATOM 1460 C C . GLY A 1 189 ? 43.977 31.101 -46.091 1.00 79.62 189 GLY A C 1
ATOM 1461 O O . GLY A 1 189 ? 44.603 31.874 -46.823 1.00 79.62 189 GLY A O 1
ATOM 1462 N N . ALA A 1 190 ? 43.089 31.551 -45.199 1.00 79.69 190 ALA A N 1
ATOM 1463 C CA . ALA A 1 190 ? 42.790 32.971 -45.006 1.00 79.69 190 ALA A CA 1
ATOM 1464 C C . ALA A 1 190 ? 43.995 33.755 -44.445 1.00 79.69 190 ALA A C 1
ATOM 1466 O O . ALA A 1 190 ? 44.281 34.879 -44.882 1.00 79.69 190 ALA A O 1
ATOM 1467 N N . LEU A 1 191 ? 44.749 33.157 -43.518 1.00 79.81 191 LEU A N 1
ATOM 1468 C CA . LEU A 1 191 ? 45.982 33.735 -42.975 1.00 79.81 191 LEU A CA 1
ATOM 1469 C C . LEU A 1 191 ? 47.068 33.889 -44.044 1.00 79.81 191 LEU A C 1
ATOM 1471 O O . LEU A 1 191 ? 47.681 34.961 -44.130 1.00 79.81 191 LEU A O 1
ATOM 1475 N N . GLU A 1 192 ? 47.262 32.864 -44.876 1.00 82.25 192 GLU A N 1
ATOM 1476 C CA . GLU A 1 192 ? 48.235 32.864 -45.973 1.00 82.25 192 GLU A CA 1
ATOM 1477 C C . GLU A 1 192 ? 47.885 33.922 -47.034 1.00 82.25 192 GLU A C 1
ATOM 1479 O O . GLU A 1 192 ? 48.749 34.703 -47.451 1.00 82.25 192 GLU A O 1
ATOM 1484 N N . ALA A 1 193 ? 46.597 34.063 -47.372 1.00 79.81 193 ALA A N 1
ATOM 1485 C CA . ALA A 1 193 ? 46.107 35.137 -48.236 1.00 79.81 193 ALA A CA 1
ATOM 1486 C C . ALA A 1 193 ? 46.365 36.538 -47.640 1.00 79.81 193 ALA A C 1
ATOM 1488 O O . ALA A 1 193 ? 46.815 37.441 -48.355 1.00 79.81 193 ALA A O 1
ATOM 1489 N N . SER A 1 194 ? 46.161 36.726 -46.328 1.00 80.44 194 SER A N 1
ATOM 1490 C CA . SER A 1 194 ? 46.441 38.006 -45.651 1.00 80.44 194 SER A CA 1
ATOM 1491 C C . SER A 1 194 ? 47.935 38.357 -45.633 1.00 80.44 194 SER A C 1
ATOM 1493 O O . SER A 1 194 ? 48.306 39.533 -45.703 1.00 80.44 194 SER A O 1
ATOM 1495 N N . PHE A 1 195 ? 48.805 37.348 -45.526 1.00 81.62 195 PHE A N 1
ATOM 1496 C CA . PHE A 1 195 ? 50.254 37.530 -45.524 1.00 81.62 195 PHE A CA 1
ATOM 1497 C C . PHE A 1 195 ? 50.755 37.892 -46.924 1.00 81.62 195 PHE A C 1
ATOM 1499 O O . PHE A 1 195 ? 51.552 38.819 -47.085 1.00 81.62 195 PHE A O 1
ATOM 1506 N N . ASN A 1 196 ? 50.216 37.233 -47.953 1.00 80.69 196 ASN A N 1
ATOM 1507 C CA . ASN A 1 196 ? 50.550 37.524 -49.342 1.00 80.69 196 ASN A CA 1
ATOM 1508 C C . ASN A 1 196 ? 50.120 38.947 -49.753 1.00 80.69 196 ASN A C 1
ATOM 1510 O O . ASN A 1 196 ? 50.902 39.670 -50.370 1.00 80.69 196 ASN A O 1
ATOM 1514 N N . MET A 1 197 ? 48.931 39.406 -49.334 1.00 78.12 197 MET A N 1
ATOM 1515 C CA . MET A 1 197 ? 48.494 40.790 -49.585 1.00 78.12 197 MET A CA 1
ATOM 1516 C C . MET A 1 197 ? 49.373 41.834 -48.882 1.00 78.12 197 MET A C 1
ATOM 1518 O O . MET A 1 197 ? 49.704 42.855 -49.485 1.00 78.12 197 MET A O 1
ATOM 1522 N N . ARG A 1 198 ? 49.801 41.581 -47.635 1.00 79.81 198 ARG A N 1
ATOM 1523 C CA . ARG A 1 198 ? 50.725 42.479 -46.918 1.00 79.81 198 ARG A CA 1
ATOM 1524 C C . ARG A 1 198 ? 52.084 42.586 -47.613 1.00 79.81 198 ARG A C 1
ATOM 1526 O O . ARG A 1 198 ? 52.593 43.691 -47.770 1.00 79.81 198 ARG A O 1
ATOM 1533 N N . ASN A 1 199 ? 52.627 41.472 -48.104 1.00 76.50 199 ASN A N 1
ATOM 1534 C CA . ASN A 1 199 ? 53.893 41.471 -48.844 1.00 76.50 199 ASN A CA 1
ATOM 1535 C C . ASN A 1 199 ? 53.781 42.128 -50.230 1.00 76.50 199 ASN A C 1
ATOM 1537 O O . ASN A 1 199 ? 54.744 42.736 -50.699 1.00 76.50 199 ASN A O 1
ATOM 1541 N N . ALA A 1 200 ? 52.622 42.030 -50.888 1.00 76.62 200 ALA A N 1
ATOM 1542 C CA . ALA A 1 200 ? 52.369 42.695 -52.166 1.00 76.62 200 ALA A CA 1
ATOM 1543 C C . ALA A 1 200 ? 52.288 44.225 -52.022 1.00 76.62 200 ALA A C 1
ATOM 1545 O O . ALA A 1 200 ? 52.833 44.944 -52.857 1.00 76.62 200 ALA A O 1
ATOM 1546 N N . ALA A 1 201 ? 51.684 44.726 -50.939 1.00 74.12 201 ALA A N 1
ATOM 1547 C CA . ALA A 1 201 ? 51.587 46.161 -50.659 1.00 74.12 201 ALA A CA 1
ATOM 1548 C C . ALA A 1 201 ? 52.945 46.830 -50.364 1.00 74.12 201 ALA A C 1
ATOM 1550 O O . ALA A 1 201 ? 53.069 48.040 -50.497 1.00 74.12 201 ALA A O 1
ATOM 1551 N N . GLN A 1 202 ? 53.964 46.056 -49.983 1.00 71.25 202 GLN A N 1
ATOM 1552 C CA . GLN A 1 202 ? 55.295 46.556 -49.621 1.00 71.25 202 GLN A CA 1
ATOM 1553 C C . GLN A 1 202 ? 56.283 46.603 -50.807 1.00 71.25 202 GLN A C 1
ATOM 1555 O O . GLN A 1 202 ? 57.415 47.053 -50.644 1.00 71.25 202 GLN A O 1
ATOM 1560 N N . LYS A 1 203 ? 55.878 46.108 -51.989 1.00 62.94 203 LYS A N 1
ATOM 1561 C CA . LYS A 1 203 ? 56.682 46.074 -53.229 1.00 62.94 203 LYS A CA 1
ATOM 1562 C C . LYS A 1 203 ? 56.343 47.187 -54.236 1.00 62.94 203 LYS A C 1
ATOM 1564 O O . LYS A 1 203 ? 56.911 47.185 -55.328 1.00 62.94 203 LYS A O 1
ATOM 1569 N N . LEU A 1 204 ? 55.439 48.099 -53.882 1.00 53.41 204 LEU A N 1
ATOM 1570 C CA . LEU A 1 204 ? 55.130 49.335 -54.614 1.00 53.41 204 LEU A CA 1
ATOM 1571 C C . LEU A 1 204 ? 55.762 50.526 -53.892 1.00 53.41 204 LEU A C 1
ATOM 1573 O O . LEU A 1 204 ? 56.231 51.439 -54.603 1.00 53.41 204 LEU A O 1
#

Organism: Emiliania huxleyi (strain CCMP1516) (NCBI:txid280463)

Mean predicted aligned error: 15.34 Å

Secondary structure (DSSP, 8-state):
-HHHHHHHHHHHHHHHHHT--TTTTTTTSPP--TT----TT----HHHHHHHHHHHHHHHHHHHHHHHHHHHHHHHHHHHT-PPPHHHHHHHHHHHHHHHHHHHHHHHHHHGGGHHHHHHHHHHHHHHHHHHHHHHH-HHHHS-HHHHHHHHHHHHHHHHHHHHHHHHHHHHHHHHHHHHHHHHHHHHHHHHHHHHHHHHHT--